Protein AF-A0A2T0HS89-F1 (afdb_monomer_lite)

Organism: Pseudomonas fluorescens (NCBI:txid294)

Secondary structure (DSSP, 8-state):
------PPPPBPPPB-TTPEEPPTT-TT--SEEEETHHHHS--EEEEE---TT--TT-EEEEEES-SSSEEEEEEPPTTTTT-SEEEEEPPGGG--SEEEEEEEEEEE-TTS-EEEBPPEEEEEE-S-TT------SSS-TT--EE--HHHHHH---HHHHHH----EEPP-TT--TTPPP---

pLDDT: mean 90.45, std 11.88, range [36.19, 98.5]

Structure (mmCIF, N/CA/C/O backbone):
data_AF-A0A2T0HS89-F1
#
_entry.id   AF-A0A2T0HS89-F1
#
loop_
_atom_site.group_PDB
_atom_site.id
_atom_site.type_symbol
_atom_site.label_atom_id
_atom_site.label_alt_id
_atom_site.label_comp_id
_atom_site.label_asym_id
_atom_site.label_entity_id
_atom_site.label_seq_id
_atom_site.pdbx_PDB_ins_code
_atom_site.Cartn_x
_atom_site.Cartn_y
_atom_site.Cartn_z
_atom_site.occupancy
_atom_site.B_iso_or_equiv
_atom_site.auth_seq_id
_atom_site.auth_comp_id
_atom_site.auth_asym_id
_atom_site.auth_atom_id
_atom_site.pdbx_PDB_model_num
ATOM 1 N N . MET A 1 1 ? 5.518 30.830 -31.952 1.00 37.59 1 MET A N 1
ATOM 2 C CA . MET A 1 1 ? 4.637 29.874 -31.250 1.00 37.59 1 MET A CA 1
ATOM 3 C C . MET A 1 1 ? 5.517 28.814 -30.610 1.00 37.59 1 MET A C 1
ATOM 5 O O . MET A 1 1 ? 6.223 28.143 -31.359 1.00 37.59 1 MET A O 1
ATOM 9 N N . PRO A 1 2 ? 5.580 28.696 -29.275 1.00 36.19 2 PRO A N 1
ATOM 10 C CA . PRO A 1 2 ? 6.260 27.564 -28.666 1.00 36.19 2 PRO A CA 1
ATOM 11 C C . PRO A 1 2 ? 5.437 26.312 -28.970 1.00 36.19 2 PRO A C 1
ATOM 13 O O . PRO A 1 2 ? 4.224 26.309 -28.775 1.00 36.19 2 PRO A O 1
ATOM 16 N N . LYS A 1 3 ? 6.096 25.287 -29.514 1.00 36.28 3 LYS A N 1
ATOM 17 C CA . LYS A 1 3 ? 5.507 23.963 -29.708 1.00 36.28 3 LYS A CA 1
ATOM 18 C C . LYS A 1 3 ? 5.063 23.451 -28.345 1.00 36.28 3 LYS A C 1
ATOM 20 O O . LYS A 1 3 ? 5.892 23.345 -27.442 1.00 36.28 3 LYS A O 1
ATOM 25 N N . ASP A 1 4 ? 3.775 23.165 -28.232 1.00 37.59 4 ASP A N 1
ATOM 26 C CA . ASP A 1 4 ? 3.218 22.402 -27.130 1.00 37.59 4 ASP A CA 1
ATOM 27 C C . ASP A 1 4 ? 4.018 21.096 -27.053 1.00 37.59 4 ASP A C 1
ATOM 29 O O . ASP A 1 4 ? 4.031 20.304 -28.002 1.00 37.59 4 ASP A O 1
ATOM 33 N N . LYS A 1 5 ? 4.824 20.940 -25.996 1.00 38.69 5 LYS A N 1
ATOM 34 C CA . LYS A 1 5 ? 5.500 19.676 -25.714 1.00 38.69 5 LYS A CA 1
ATOM 35 C C . LYS A 1 5 ? 4.371 18.729 -25.352 1.00 38.69 5 LYS A C 1
ATOM 37 O O . LYS A 1 5 ? 3.973 18.691 -24.194 1.00 38.69 5 LYS A O 1
ATOM 42 N N . THR A 1 6 ? 3.856 18.002 -26.339 1.00 38.12 6 THR A N 1
ATOM 43 C CA . THR A 1 6 ? 2.998 16.841 -26.124 1.00 38.12 6 THR A CA 1
ATOM 44 C C . THR A 1 6 ? 3.660 16.011 -25.035 1.00 38.12 6 THR A C 1
ATOM 46 O O . THR A 1 6 ? 4.730 15.440 -25.270 1.00 38.12 6 THR A O 1
ATOM 49 N N . LEU A 1 7 ? 3.100 16.046 -23.819 1.00 45.72 7 LEU A N 1
ATOM 50 C CA . LEU A 1 7 ? 3.537 15.180 -22.737 1.00 45.72 7 LEU A CA 1
ATOM 51 C C . LEU A 1 7 ? 3.519 13.767 -23.318 1.00 45.72 7 LEU A C 1
ATOM 53 O O . LEU A 1 7 ? 2.488 13.339 -23.841 1.00 45.72 7 LEU A O 1
ATOM 57 N N . ASN A 1 8 ? 4.658 13.070 -23.286 1.00 52.34 8 ASN A N 1
ATOM 58 C CA . ASN A 1 8 ? 4.664 11.637 -23.562 1.00 52.34 8 ASN A CA 1
ATOM 59 C C . ASN A 1 8 ? 3.540 11.017 -22.721 1.00 52.34 8 ASN A C 1
ATOM 61 O O . ASN A 1 8 ? 3.469 11.350 -21.531 1.00 52.34 8 ASN A O 1
ATOM 65 N N . PRO A 1 9 ? 2.662 10.180 -23.301 1.00 59.56 9 PRO A N 1
ATOM 66 C CA . PRO A 1 9 ? 1.599 9.564 -22.527 1.00 59.56 9 PRO A CA 1
ATOM 67 C C . PRO A 1 9 ? 2.238 8.850 -21.335 1.00 59.56 9 PRO A C 1
ATOM 69 O O . PRO A 1 9 ? 3.185 8.074 -21.500 1.00 59.56 9 PRO A O 1
ATOM 72 N N . LEU A 1 10 ? 1.782 9.210 -20.134 1.00 81.69 10 LEU A N 1
ATOM 73 C CA . LEU A 1 10 ? 2.238 8.600 -18.892 1.00 81.69 10 LEU A CA 1
ATOM 74 C C . LEU A 1 10 ? 1.991 7.093 -18.983 1.00 81.69 10 LEU A C 1
ATOM 76 O O . LEU A 1 10 ? 0.974 6.643 -19.515 1.00 81.69 10 LEU A O 1
ATOM 80 N N . LEU A 1 11 ? 2.946 6.311 -18.488 1.00 92.56 11 LEU A N 1
ATOM 81 C CA . LEU A 1 11 ? 2.727 4.885 -18.296 1.00 92.56 11 LEU A CA 1
ATOM 82 C C . LEU A 1 11 ? 1.622 4.701 -17.239 1.00 92.56 11 LEU A C 1
ATOM 84 O O . LEU A 1 11 ? 1.482 5.552 -16.351 1.00 92.56 11 LEU A O 1
ATOM 88 N N . PRO A 1 12 ? 0.862 3.594 -17.286 1.00 92.50 12 PRO A N 1
ATOM 89 C CA . PRO A 1 12 ? -0.091 3.274 -16.231 1.00 92.50 12 PRO A CA 1
ATOM 90 C C . PRO A 1 12 ? 0.570 3.299 -14.842 1.00 92.50 12 PRO A C 1
ATOM 92 O O . PRO A 1 12 ? 1.774 3.025 -14.745 1.00 92.50 12 PRO A O 1
ATOM 95 N N . PRO A 1 13 ? -0.185 3.592 -13.767 1.00 93.12 13 PRO A N 1
ATOM 96 C CA . PRO A 1 13 ? 0.315 3.491 -12.401 1.00 93.12 13 PRO A CA 1
ATOM 97 C C . PRO A 1 13 ? 0.998 2.148 -12.125 1.00 93.12 13 PRO A C 1
ATOM 99 O O . PRO A 1 13 ? 0.644 1.113 -12.699 1.00 93.12 13 PRO A O 1
ATOM 102 N N . ILE A 1 14 ? 1.963 2.156 -11.206 1.00 96.62 14 ILE A N 1
ATOM 103 C CA . ILE A 1 14 ? 2.561 0.909 -10.728 1.00 96.62 14 ILE A CA 1
ATOM 104 C C . ILE A 1 14 ? 1.503 0.022 -10.061 1.00 96.62 14 ILE A C 1
ATOM 106 O O . ILE A 1 14 ? 0.570 0.504 -9.418 1.00 96.62 14 ILE A O 1
ATOM 110 N N . VAL A 1 15 ? 1.691 -1.288 -10.160 1.00 97.56 15 VAL A N 1
ATOM 111 C CA . VAL A 1 15 ? 0.877 -2.269 -9.446 1.00 97.56 15 VAL A CA 1
ATOM 112 C C . VAL A 1 15 ? 1.536 -2.551 -8.103 1.00 97.56 15 VAL A C 1
ATOM 114 O O . VAL A 1 15 ? 2.669 -3.034 -8.042 1.00 97.56 15 VAL A O 1
ATOM 117 N N . VAL A 1 16 ? 0.811 -2.267 -7.024 1.00 97.31 16 VAL A N 1
ATOM 118 C CA . VAL A 1 16 ? 1.206 -2.596 -5.652 1.00 97.31 16 VAL A CA 1
ATOM 119 C C . VAL A 1 16 ? 0.384 -3.814 -5.212 1.00 97.31 16 VAL A C 1
ATOM 121 O O . VAL A 1 16 ? -0.831 -3.692 -5.041 1.00 97.31 16 VAL A O 1
ATOM 124 N N . PRO A 1 17 ? 0.991 -5.008 -5.080 1.00 95.94 17 PRO A N 1
ATOM 125 C CA . PRO A 1 17 ? 0.258 -6.208 -4.684 1.00 95.94 17 PRO A CA 1
ATOM 126 C C . PRO A 1 17 ? -0.367 -6.060 -3.301 1.00 95.94 17 PRO A C 1
ATOM 128 O O . PRO A 1 17 ? 0.287 -5.554 -2.395 1.00 95.94 17 PRO A O 1
ATOM 131 N N . LEU A 1 18 ? -1.598 -6.558 -3.143 1.00 94.38 18 LEU A N 1
ATOM 132 C CA . LEU A 1 18 ? -2.356 -6.529 -1.882 1.00 94.38 18 LEU A CA 1
ATOM 133 C C . LEU A 1 18 ? -2.548 -5.120 -1.291 1.00 94.38 18 LEU A C 1
ATOM 135 O O . LEU A 1 18 ? -2.804 -4.983 -0.096 1.00 94.38 18 LEU A O 1
ATOM 139 N N . MET A 1 19 ? -2.453 -4.086 -2.131 1.00 95.50 19 MET A N 1
ATOM 140 C CA . MET A 1 19 ? -2.805 -2.728 -1.746 1.00 95.50 19 MET A CA 1
ATOM 141 C C . MET A 1 19 ? -4.286 -2.668 -1.377 1.00 95.50 19 MET A C 1
ATOM 143 O O . MET A 1 19 ? -5.149 -3.055 -2.167 1.00 95.50 19 MET A O 1
ATOM 147 N N . GLU A 1 20 ? -4.566 -2.149 -0.188 1.00 94.31 20 GLU A N 1
ATOM 148 C CA . GLU A 1 20 ? -5.926 -1.843 0.234 1.00 94.31 20 GLU A CA 1
ATOM 149 C C . GLU A 1 20 ? -6.479 -0.704 -0.631 1.00 94.31 20 GLU A C 1
ATOM 151 O O . GLU A 1 20 ? -5.740 0.245 -0.933 1.00 94.31 20 GLU A O 1
ATOM 156 N N . PRO A 1 21 ? -7.755 -0.768 -1.044 1.00 94.00 21 PRO A N 1
ATOM 157 C CA . PRO A 1 21 ? -8.347 0.245 -1.904 1.00 94.00 21 PRO A CA 1
ATOM 158 C C . PRO A 1 21 ? -8.358 1.626 -1.237 1.00 94.00 21 PRO A C 1
ATOM 160 O O . PRO A 1 21 ? -8.269 1.765 -0.014 1.00 94.00 21 PRO A O 1
ATOM 163 N N . ALA A 1 22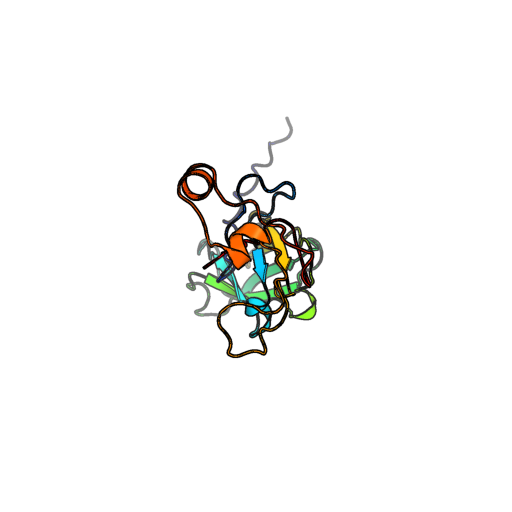 ? -8.476 2.665 -2.064 1.00 94.00 22 ALA A N 1
ATOM 164 C CA . ALA A 1 22 ? -8.718 4.015 -1.575 1.00 94.00 22 ALA A CA 1
ATOM 165 C C . ALA A 1 22 ? -10.005 4.062 -0.736 1.00 94.00 22 ALA A C 1
ATOM 167 O O . ALA A 1 22 ? -10.972 3.350 -1.007 1.00 94.00 22 ALA A O 1
ATOM 168 N N . ILE A 1 23 ? -10.004 4.921 0.279 1.00 91.75 23 ILE A N 1
ATOM 169 C CA . ILE A 1 23 ? -11.167 5.141 1.137 1.00 91.75 23 ILE A CA 1
ATOM 170 C C . ILE A 1 23 ? -12.013 6.249 0.508 1.00 91.75 23 ILE A C 1
ATOM 172 O O . ILE A 1 23 ? -11.496 7.320 0.179 1.00 91.75 23 ILE A O 1
ATOM 176 N N . ASP A 1 24 ? -13.313 6.009 0.350 1.00 90.25 24 ASP A N 1
ATOM 177 C CA . ASP A 1 24 ? -14.231 7.009 -0.193 1.00 90.25 24 ASP A CA 1
ATOM 178 C C . ASP A 1 24 ? -14.256 8.261 0.692 1.00 90.25 24 ASP A C 1
ATOM 180 O O . ASP A 1 24 ? -14.476 8.196 1.903 1.00 90.25 24 ASP A O 1
ATOM 184 N N . GLY A 1 25 ? -14.025 9.423 0.077 1.00 88.88 25 GLY A N 1
ATOM 185 C CA . GLY A 1 25 ? -13.960 10.699 0.792 1.00 88.88 25 GLY A CA 1
ATOM 186 C C . GLY A 1 25 ? -12.685 10.899 1.615 1.00 88.88 25 GLY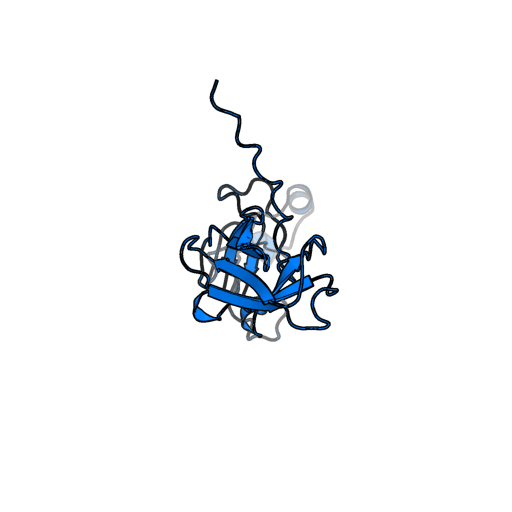 A C 1
ATOM 187 O O . GLY A 1 25 ? -12.675 11.757 2.498 1.00 88.88 25 GLY A O 1
ATOM 188 N N . ASP A 1 26 ? -11.617 10.140 1.344 1.00 89.75 26 ASP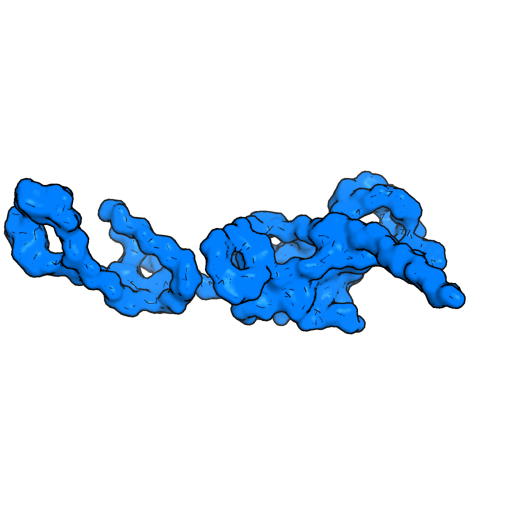 A N 1
ATOM 189 C CA . ASP A 1 26 ? -10.352 10.287 2.057 1.00 89.75 26 ASP A CA 1
ATOM 190 C C . ASP A 1 26 ? -9.780 11.708 1.951 1.00 89.75 26 ASP A C 1
ATOM 192 O O . ASP A 1 26 ? -9.322 12.141 0.891 1.00 89.75 26 ASP A O 1
ATOM 196 N N . ILE A 1 27 ? -9.736 12.411 3.085 1.00 88.94 27 ILE A N 1
ATOM 197 C CA . ILE A 1 27 ? -9.236 13.788 3.175 1.00 88.94 27 ILE A CA 1
ATOM 198 C C . ILE A 1 27 ? -7.764 13.919 2.768 1.00 88.94 27 ILE A C 1
ATOM 200 O O . ILE A 1 27 ? -7.336 14.984 2.327 1.00 88.94 27 ILE A O 1
ATOM 204 N N . GLU A 1 28 ? -6.977 12.851 2.913 1.00 89.81 28 GLU A N 1
ATOM 205 C CA . GLU A 1 28 ? -5.559 12.860 2.548 1.00 89.81 28 GLU A CA 1
ATOM 206 C C . GLU A 1 28 ? -5.348 12.514 1.064 1.00 89.81 28 GLU A C 1
ATOM 208 O O . GLU A 1 28 ? -4.240 12.682 0.538 1.00 89.81 28 GLU A O 1
ATOM 213 N N . GLY A 1 29 ? -6.401 12.062 0.369 1.00 93.06 29 GLY A N 1
ATOM 214 C CA . GLY A 1 29 ? -6.374 11.682 -1.042 1.00 93.06 29 GLY A CA 1
ATOM 215 C C . GLY A 1 29 ? -5.372 10.567 -1.334 1.00 93.06 29 GLY A C 1
ATOM 216 O O . GLY A 1 29 ? -4.600 10.671 -2.292 1.00 93.06 29 GLY A O 1
ATOM 217 N N . ALA A 1 30 ? -5.289 9.553 -0.465 1.00 95.56 30 ALA A N 1
ATOM 218 C CA . ALA A 1 30 ? -4.479 8.377 -0.745 1.00 95.56 30 ALA A CA 1
ATOM 219 C C . ALA A 1 30 ? -5.170 7.519 -1.816 1.00 95.56 30 ALA A C 1
ATOM 221 O O . ALA A 1 30 ? -6.380 7.314 -1.785 1.00 95.56 30 ALA A O 1
ATOM 222 N N . HIS A 1 31 ? -4.386 6.987 -2.750 1.00 96.31 31 HIS A N 1
ATOM 223 C CA . HIS A 1 31 ? -4.871 6.088 -3.803 1.00 96.31 31 HIS A CA 1
ATOM 224 C C . HIS A 1 31 ? -5.037 4.644 -3.298 1.00 96.31 31 HIS A C 1
ATOM 226 O O . HIS A 1 31 ? -5.551 3.789 -4.013 1.00 96.31 31 HIS A O 1
ATOM 232 N N . GLY A 1 32 ? -4.584 4.375 -2.073 1.00 95.44 32 GLY A N 1
ATOM 233 C CA . GLY A 1 32 ? -4.652 3.080 -1.421 1.00 95.44 32 GLY A CA 1
ATOM 234 C C . GLY A 1 32 ? -3.760 3.020 -0.186 1.00 95.44 32 GLY A C 1
ATOM 235 O O . GLY A 1 32 ? -3.068 3.988 0.164 1.00 95.44 32 GLY A O 1
ATOM 236 N N . GLY A 1 33 ? -3.791 1.872 0.481 1.00 94.94 33 GLY A N 1
ATOM 237 C CA . GLY A 1 33 ? -3.040 1.609 1.700 1.00 94.94 33 GLY A CA 1
ATOM 238 C C . GLY A 1 33 ? -2.133 0.391 1.586 1.00 94.94 33 GLY A C 1
ATOM 239 O O . GLY A 1 33 ? -2.498 -0.618 0.994 1.00 94.94 33 GLY A O 1
ATOM 240 N N . ILE A 1 34 ? -0.965 0.462 2.214 1.00 95.94 34 ILE A N 1
ATOM 241 C CA . ILE A 1 34 ? -0.168 -0.713 2.558 1.00 95.94 34 ILE A CA 1
ATOM 242 C C . ILE A 1 34 ? -0.059 -0.814 4.077 1.00 95.94 34 ILE A C 1
ATOM 244 O O . ILE A 1 34 ? -0.019 0.188 4.798 1.00 95.94 34 ILE A O 1
ATOM 248 N N . GLY A 1 35 ? -0.017 -2.044 4.570 1.00 93.88 35 GLY A N 1
ATOM 249 C CA . GLY A 1 35 ? 0.033 -2.324 6.001 1.00 93.88 35 GLY A CA 1
ATOM 250 C C . GLY A 1 35 ? 1.081 -3.352 6.390 1.00 93.88 35 GLY A C 1
ATOM 251 O O . GLY A 1 35 ? 1.862 -3.796 5.554 1.00 93.88 35 GLY A O 1
ATOM 252 N N . LEU A 1 36 ? 1.055 -3.774 7.654 1.00 92.12 36 LEU A N 1
ATOM 253 C CA . LEU A 1 36 ? 2.037 -4.683 8.261 1.00 92.12 36 LEU A CA 1
ATOM 254 C C . LEU A 1 36 ? 2.327 -5.961 7.442 1.00 92.12 36 LEU A C 1
ATOM 256 O O . LEU A 1 36 ? 3.470 -6.399 7.380 1.00 92.12 36 LEU A O 1
ATOM 260 N N . ARG A 1 37 ? 1.336 -6.521 6.733 1.00 90.50 37 ARG A N 1
ATOM 261 C CA . ARG A 1 37 ? 1.544 -7.681 5.837 1.00 90.50 37 ARG A CA 1
ATOM 262 C C . ARG A 1 37 ? 2.595 -7.434 4.747 1.00 90.50 37 ARG A C 1
ATOM 264 O O . ARG A 1 37 ? 3.292 -8.353 4.340 1.00 90.50 37 ARG A O 1
ATOM 271 N N . HIS A 1 38 ? 2.753 -6.187 4.309 1.00 95.00 38 HIS A N 1
ATOM 272 C CA . HIS A 1 38 ? 3.719 -5.794 3.280 1.00 95.00 38 HIS A CA 1
ATOM 273 C C . HIS A 1 38 ? 5.158 -5.725 3.813 1.00 95.00 38 HIS A C 1
ATOM 275 O O . HIS A 1 38 ? 6.081 -5.508 3.034 1.00 95.00 38 HIS A O 1
ATOM 281 N N . THR A 1 39 ? 5.359 -5.885 5.126 1.00 93.25 39 THR A N 1
ATOM 282 C CA . THR A 1 39 ? 6.689 -5.943 5.749 1.00 93.25 39 THR A CA 1
ATOM 283 C C . THR A 1 39 ? 7.090 -7.356 6.171 1.00 93.25 39 THR A C 1
ATOM 285 O O . THR A 1 39 ? 8.229 -7.562 6.572 1.00 93.25 39 THR A O 1
ATOM 288 N N . GLU A 1 40 ? 6.174 -8.329 6.101 1.00 91.62 40 GLU A N 1
ATOM 289 C CA . GLU A 1 40 ? 6.440 -9.733 6.461 1.00 91.62 40 GLU A CA 1
ATOM 290 C C . GLU A 1 40 ? 7.360 -10.424 5.439 1.00 91.62 40 GLU A C 1
ATOM 292 O O . GLU A 1 40 ? 8.128 -11.320 5.784 1.00 91.62 40 GLU A O 1
ATOM 297 N N . VAL A 1 41 ? 7.319 -9.967 4.186 1.00 93.06 41 VAL A N 1
ATOM 298 C CA . VAL A 1 41 ? 8.204 -10.371 3.086 1.00 93.06 41 VAL A CA 1
ATOM 299 C C . VAL A 1 41 ? 8.656 -9.130 2.311 1.00 93.06 41 VAL A C 1
ATOM 301 O O . VAL A 1 41 ? 8.012 -8.085 2.424 1.00 93.06 41 VAL A O 1
ATOM 304 N N . PRO A 1 42 ? 9.740 -9.199 1.512 1.00 94.62 42 PRO A N 1
ATOM 305 C CA . PRO A 1 42 ? 10.129 -8.085 0.655 1.00 94.62 42 PRO A CA 1
ATOM 306 C C . PRO A 1 42 ? 8.974 -7.643 -0.251 1.00 94.62 42 PRO A C 1
ATOM 308 O O . PRO A 1 42 ? 8.482 -8.423 -1.068 1.00 94.62 42 PRO A O 1
ATOM 311 N N . LEU A 1 43 ? 8.553 -6.383 -0.120 1.00 97.12 43 LEU A N 1
ATOM 312 C CA . LEU A 1 43 ? 7.523 -5.804 -0.973 1.00 97.12 43 LEU A CA 1
ATOM 313 C C . LEU A 1 43 ? 8.070 -5.634 -2.393 1.00 97.12 43 LEU A C 1
ATOM 315 O O . LEU A 1 43 ? 8.969 -4.828 -2.627 1.00 97.12 43 LEU A O 1
ATOM 319 N N . VAL A 1 44 ? 7.506 -6.370 -3.346 1.00 97.69 44 VAL A N 1
ATOM 320 C CA . VAL A 1 44 ? 7.786 -6.209 -4.776 1.00 97.69 44 VAL A CA 1
ATOM 321 C C . VAL A 1 44 ? 6.602 -5.501 -5.414 1.00 97.69 44 VAL A C 1
ATOM 323 O O . VAL A 1 44 ? 5.492 -6.026 -5.410 1.00 97.69 44 VAL A O 1
ATOM 326 N N . VAL A 1 45 ? 6.839 -4.311 -5.960 1.00 97.81 45 VAL A N 1
ATOM 327 C CA . VAL A 1 45 ? 5.870 -3.610 -6.810 1.00 97.81 45 VAL A CA 1
ATOM 328 C C . VAL A 1 45 ? 6.212 -3.853 -8.271 1.00 97.81 45 VAL A C 1
ATOM 330 O O . VAL A 1 45 ? 7.337 -4.238 -8.599 1.00 97.81 45 VAL A O 1
ATOM 333 N N . TYR A 1 46 ? 5.253 -3.630 -9.161 1.00 98.25 46 TYR A N 1
ATOM 334 C CA . TYR A 1 46 ? 5.431 -3.929 -10.573 1.00 98.25 46 TYR A CA 1
ATOM 335 C C . TYR A 1 46 ? 5.166 -2.715 -11.446 1.00 98.25 46 TYR A C 1
ATOM 337 O O . TYR A 1 46 ? 4.135 -2.054 -11.337 1.00 98.25 46 TYR A O 1
ATOM 345 N N . LEU A 1 47 ? 6.089 -2.462 -12.365 1.00 97.75 47 LEU A N 1
ATOM 346 C CA . LEU A 1 47 ? 5.820 -1.623 -13.521 1.00 97.75 47 LEU A CA 1
ATOM 347 C C . LEU A 1 47 ? 5.131 -2.483 -14.589 1.00 97.75 47 LEU A C 1
ATOM 349 O O . LEU A 1 47 ? 5.663 -3.529 -14.966 1.00 97.75 47 LEU A O 1
ATOM 353 N N . ILE A 1 48 ? 3.984 -2.030 -15.102 1.00 97.31 48 ILE A N 1
ATOM 354 C CA . ILE A 1 48 ? 3.353 -2.645 -16.277 1.00 97.31 48 ILE A CA 1
ATOM 355 C C . ILE A 1 48 ? 4.269 -2.406 -17.474 1.00 97.31 48 ILE A C 1
ATOM 357 O O . ILE A 1 48 ? 4.548 -1.260 -17.832 1.00 97.31 48 ILE A O 1
ATOM 361 N N . ASN A 1 49 ? 4.772 -3.485 -18.069 1.00 95.88 49 ASN A N 1
ATOM 362 C CA . ASN A 1 49 ? 5.695 -3.389 -19.186 1.00 95.88 49 ASN A CA 1
ATOM 363 C C . ASN A 1 49 ? 4.925 -2.958 -20.446 1.00 95.88 49 ASN A C 1
ATOM 365 O O . ASN A 1 49 ? 4.099 -3.734 -20.932 1.00 95.88 49 ASN A O 1
ATOM 369 N N . PRO A 1 50 ? 5.204 -1.772 -21.026 1.00 94.38 50 PRO A N 1
ATOM 370 C CA . PRO A 1 50 ? 4.529 -1.342 -22.246 1.00 94.38 50 PRO A CA 1
ATOM 371 C C . PRO A 1 50 ? 4.916 -2.185 -23.469 1.00 94.38 50 PRO A C 1
ATOM 373 O O . PRO A 1 50 ? 4.266 -2.053 -24.502 1.00 94.38 50 PRO A O 1
ATOM 376 N N . LYS A 1 51 ? 5.969 -3.018 -23.373 1.00 92.12 51 LYS A N 1
ATOM 377 C CA . LYS A 1 51 ? 6.638 -3.787 -24.443 1.00 92.12 51 LYS A CA 1
ATOM 378 C C . LYS A 1 51 ? 7.278 -2.917 -25.523 1.00 92.12 51 LYS A C 1
ATOM 380 O O . LYS A 1 51 ? 8.377 -3.202 -25.985 1.00 92.12 51 LYS A O 1
ATOM 385 N N . ASP A 1 52 ? 6.622 -1.825 -25.889 1.00 90.81 52 ASP A N 1
ATOM 386 C CA . ASP A 1 52 ? 7.062 -0.890 -26.906 1.00 90.81 52 ASP A CA 1
ATOM 387 C C . ASP A 1 52 ? 8.398 -0.218 -26.550 1.00 90.81 52 ASP A C 1
ATOM 389 O O . ASP A 1 52 ? 8.541 0.532 -25.570 1.00 90.81 52 ASP A O 1
ATOM 393 N N . GLY A 1 53 ? 9.402 -0.508 -27.376 1.00 89.12 53 GLY A N 1
ATOM 394 C CA . GLY A 1 53 ? 10.767 -0.020 -27.209 1.00 89.12 53 GLY A CA 1
ATOM 395 C C . GLY A 1 53 ? 11.471 -0.535 -25.950 1.00 89.12 53 GLY A C 1
ATOM 396 O O . GLY A 1 53 ? 12.497 0.035 -25.569 1.00 89.12 53 GLY A O 1
ATOM 397 N N . VAL A 1 54 ? 10.941 -1.575 -25.296 1.00 94.94 54 VAL A N 1
ATOM 398 C CA . VAL A 1 54 ? 11.597 -2.244 -24.169 1.00 94.94 54 VAL A CA 1
ATOM 399 C C . VAL A 1 54 ? 12.502 -3.332 -24.721 1.00 94.94 54 VAL A C 1
ATOM 401 O O . VAL A 1 54 ? 12.059 -4.277 -25.360 1.00 94.94 54 VAL A O 1
ATOM 404 N N . THR A 1 55 ? 13.799 -3.172 -24.497 1.00 95.94 55 THR A N 1
ATOM 405 C CA . THR A 1 55 ? 14.836 -4.096 -24.978 1.00 95.94 55 THR A CA 1
ATOM 406 C C . THR A 1 55 ? 15.839 -4.389 -23.869 1.00 95.94 55 THR A C 1
ATOM 408 O O . THR A 1 55 ? 15.958 -3.565 -22.948 1.00 95.94 55 THR A O 1
ATOM 411 N N . PRO A 1 56 ? 16.655 -5.451 -23.988 1.00 96.75 56 PRO A N 1
ATOM 412 C CA . PRO A 1 56 ? 17.790 -5.656 -23.096 1.00 96.75 56 PRO A CA 1
ATOM 413 C C . PRO A 1 56 ? 18.663 -4.395 -22.986 1.00 96.75 56 PRO A C 1
ATOM 415 O O . PRO A 1 56 ? 18.972 -3.738 -23.989 1.00 96.75 56 PRO A O 1
ATOM 418 N N . GLY A 1 57 ? 19.005 -4.017 -21.754 1.00 95.00 57 GLY A N 1
ATOM 419 C CA . GLY A 1 57 ? 19.691 -2.764 -21.416 1.00 95.00 57 GLY A CA 1
ATOM 420 C C . GLY A 1 57 ? 18.774 -1.571 -21.118 1.00 95.00 57 GLY A C 1
ATOM 421 O O . GLY A 1 57 ? 19.272 -0.515 -20.724 1.00 95.00 57 GLY A O 1
ATOM 422 N N . SER A 1 58 ? 17.453 -1.715 -21.265 1.00 97.50 58 SER A N 1
ATOM 423 C CA . SER A 1 58 ? 16.498 -0.772 -20.660 1.00 97.50 58 SER A CA 1
ATOM 424 C C . SER A 1 58 ? 16.543 -0.899 -19.136 1.00 97.50 58 SER A C 1
ATOM 426 O O . SER A 1 58 ? 16.931 -1.939 -18.608 1.00 97.50 58 SER A O 1
ATOM 428 N N . VAL A 1 59 ? 16.156 0.148 -18.412 1.00 98.12 59 VAL A N 1
ATOM 429 C CA . VAL A 1 59 ? 16.183 0.159 -16.945 1.00 98.12 59 VAL A CA 1
ATOM 430 C C . VAL A 1 59 ? 14.860 0.682 -16.411 1.00 98.12 59 VAL A C 1
ATOM 432 O O . VAL A 1 59 ? 14.447 1.786 -16.762 1.00 98.12 59 VAL A O 1
ATOM 435 N N . ALA A 1 60 ? 14.213 -0.103 -15.554 1.00 98.00 60 ALA A N 1
ATOM 436 C CA . ALA A 1 60 ? 13.092 0.354 -14.747 1.00 98.00 60 ALA A CA 1
ATOM 437 C C . ALA A 1 60 ? 13.610 0.839 -13.389 1.00 98.00 60 ALA A C 1
ATOM 439 O O . ALA A 1 60 ? 14.414 0.156 -12.759 1.00 98.00 60 ALA A O 1
ATOM 440 N N . SER A 1 61 ? 13.148 1.993 -12.924 1.00 98.38 61 SER A N 1
ATOM 441 C CA . SER A 1 61 ? 13.525 2.584 -11.638 1.00 98.38 61 SER A CA 1
ATOM 442 C C . SER A 1 61 ? 12.280 2.922 -10.831 1.00 98.38 61 SER A C 1
ATOM 444 O O . SER A 1 61 ? 11.301 3.407 -11.390 1.00 98.38 61 SER A O 1
ATOM 446 N N . LEU A 1 62 ? 12.321 2.681 -9.523 1.00 98.50 62 LEU A N 1
ATOM 447 C CA . LEU A 1 62 ? 11.241 2.995 -8.591 1.00 98.50 62 LEU A CA 1
ATOM 448 C C . LEU A 1 62 ? 11.597 4.225 -7.763 1.00 98.50 62 LEU A C 1
ATOM 450 O O . LEU A 1 62 ? 12.677 4.273 -7.180 1.00 98.50 62 LEU A O 1
ATOM 454 N N . PHE A 1 63 ? 10.660 5.156 -7.634 1.00 98.12 63 PHE A N 1
ATOM 455 C CA . PHE A 1 63 ? 10.733 6.310 -6.745 1.00 98.12 63 PHE A CA 1
ATOM 456 C C . PHE A 1 63 ? 9.693 6.164 -5.640 1.00 98.12 63 PHE A C 1
ATOM 458 O O . PHE A 1 63 ? 8.549 5.789 -5.899 1.00 98.12 63 PHE A O 1
ATOM 465 N N . TRP A 1 64 ? 10.102 6.450 -4.406 1.00 97.19 64 TRP A N 1
ATOM 466 C CA . TRP A 1 64 ? 9.287 6.223 -3.217 1.00 97.19 64 TRP A CA 1
ATOM 467 C C . TRP A 1 64 ? 9.508 7.353 -2.212 1.00 97.19 64 TRP A C 1
ATOM 469 O O . TRP A 1 64 ? 10.527 7.400 -1.527 1.00 97.19 64 TRP A O 1
ATOM 479 N N . GLY A 1 65 ? 8.590 8.319 -2.180 1.00 95.62 65 GLY A N 1
ATOM 480 C CA . GLY A 1 65 ? 8.665 9.504 -1.315 1.00 95.62 65 GLY A CA 1
ATOM 481 C C . GLY A 1 65 ? 9.645 10.585 -1.789 1.00 95.62 65 GLY A C 1
ATOM 482 O O . GLY A 1 65 ? 9.618 11.704 -1.288 1.00 95.62 65 GLY A O 1
ATOM 483 N N . ASN A 1 66 ? 10.496 10.285 -2.771 1.00 93.88 66 ASN A N 1
ATOM 484 C CA . ASN A 1 66 ? 11.423 11.234 -3.376 1.00 93.88 66 ASN A CA 1
ATOM 485 C C . ASN A 1 66 ? 11.567 10.943 -4.875 1.00 93.88 66 ASN A C 1
ATOM 487 O O . ASN A 1 66 ? 12.044 9.879 -5.258 1.00 93.88 66 ASN A O 1
ATOM 491 N N . ARG A 1 67 ? 11.189 11.906 -5.724 1.00 91.69 67 ARG A N 1
ATOM 492 C CA . ARG A 1 67 ? 11.251 11.774 -7.191 1.00 91.69 67 ARG A CA 1
ATOM 493 C C . ARG A 1 67 ? 12.666 11.888 -7.769 1.00 91.69 67 ARG A C 1
ATOM 495 O O . ARG A 1 67 ? 12.887 11.533 -8.918 1.00 91.69 67 ARG A O 1
ATOM 502 N N . ASN A 1 68 ? 13.630 12.383 -7.001 1.00 92.25 68 ASN A N 1
ATOM 503 C CA . ASN A 1 68 ? 14.983 12.630 -7.503 1.00 92.25 68 ASN A CA 1
ATOM 504 C C . ASN A 1 68 ? 15.922 11.440 -7.288 1.00 92.25 68 ASN A C 1
ATOM 506 O O . ASN A 1 68 ? 16.957 11.354 -7.942 1.00 92.25 68 ASN A O 1
ATOM 510 N N . ILE A 1 69 ? 15.588 10.545 -6.355 1.00 95.31 69 ILE A N 1
ATOM 511 C CA . ILE A 1 69 ? 16.458 9.444 -5.943 1.00 95.31 69 ILE A CA 1
ATOM 512 C C . ILE A 1 69 ? 15.661 8.143 -6.046 1.00 95.31 69 ILE A C 1
ATOM 514 O O . ILE A 1 69 ? 14.740 7.940 -5.252 1.00 95.31 69 ILE A O 1
ATOM 518 N N . PRO A 1 70 ? 15.982 7.262 -7.009 1.00 97.50 70 PRO A N 1
ATOM 519 C CA . PRO A 1 70 ? 15.313 5.980 -7.099 1.00 97.50 70 PRO A CA 1
ATOM 520 C C . PRO A 1 70 ? 15.737 5.086 -5.932 1.00 97.50 70 PRO A C 1
ATOM 522 O O . PRO A 1 70 ? 16.913 5.008 -5.579 1.00 97.50 70 PRO A O 1
ATOM 525 N N . VAL A 1 71 ? 14.772 4.378 -5.355 1.00 97.75 71 VAL A N 1
ATOM 526 C CA . VAL A 1 71 ? 14.981 3.452 -4.231 1.00 97.75 71 VAL A CA 1
ATOM 527 C C . VAL A 1 71 ? 15.258 2.028 -4.706 1.00 97.75 71 VAL A C 1
ATOM 529 O O . VAL A 1 71 ? 15.802 1.218 -3.962 1.00 97.75 71 VAL A O 1
ATOM 532 N N . ALA A 1 72 ? 14.905 1.725 -5.956 1.00 97.56 72 ALA A N 1
ATOM 533 C CA . ALA A 1 72 ? 15.208 0.466 -6.620 1.00 97.56 72 ALA A CA 1
ATOM 534 C C . ALA A 1 72 ? 15.426 0.694 -8.116 1.00 97.56 72 ALA A C 1
ATOM 536 O O . ALA A 1 72 ? 14.907 1.649 -8.699 1.00 97.56 72 ALA A O 1
ATOM 537 N N . SER A 1 73 ? 16.200 -0.179 -8.754 1.00 97.50 73 SER A N 1
ATOM 538 C CA . SER A 1 73 ? 16.353 -0.193 -10.208 1.00 97.50 73 SER A CA 1
ATOM 539 C C . SER A 1 73 ? 16.604 -1.608 -10.710 1.00 97.50 73 SER A C 1
ATOM 541 O O . SER A 1 73 ? 17.464 -2.312 -10.183 1.00 97.50 73 SER A O 1
ATOM 543 N N . THR A 1 74 ? 15.875 -1.994 -11.751 1.00 97.00 74 THR A N 1
ATOM 544 C CA . THR A 1 74 ? 15.934 -3.310 -12.383 1.00 97.00 74 THR A CA 1
ATOM 545 C C . THR A 1 74 ? 16.348 -3.125 -13.846 1.00 97.00 74 THR A C 1
ATOM 547 O O . THR A 1 74 ? 15.569 -2.580 -14.636 1.00 97.00 74 THR A O 1
ATOM 550 N N . PRO A 1 75 ? 17.574 -3.520 -14.236 1.00 96.88 75 PRO A N 1
ATOM 551 C CA . PRO A 1 75 ? 17.956 -3.574 -15.641 1.00 96.88 75 PRO A CA 1
ATOM 552 C C . PRO A 1 75 ? 17.252 -4.753 -16.319 1.00 96.88 75 PRO A C 1
ATOM 554 O O . PRO A 1 75 ? 17.296 -5.866 -15.804 1.00 96.88 75 PRO A O 1
ATOM 557 N N . ILE A 1 76 ? 16.644 -4.504 -17.477 1.00 97.12 76 ILE A N 1
ATOM 558 C CA . ILE A 1 76 ? 16.006 -5.528 -18.307 1.00 97.12 76 ILE A CA 1
ATOM 559 C C . ILE A 1 76 ? 17.094 -6.330 -19.022 1.00 97.12 76 ILE A C 1
ATOM 561 O O . ILE A 1 76 ? 17.921 -5.756 -19.743 1.00 97.12 76 ILE A O 1
ATOM 565 N N . ARG A 1 77 ? 17.105 -7.645 -18.815 1.00 95.75 77 ARG A N 1
ATOM 566 C CA . ARG A 1 77 ? 18.019 -8.604 -19.452 1.00 95.75 77 ARG A CA 1
ATOM 567 C C . ARG A 1 77 ? 17.386 -9.260 -20.674 1.00 95.75 77 ARG A C 1
ATOM 569 O O . ARG A 1 77 ? 16.210 -9.076 -20.958 1.00 95.75 77 ARG A O 1
ATOM 576 N N . GLU A 1 78 ? 18.197 -10.022 -21.397 1.00 94.94 78 GLU A N 1
ATOM 577 C CA . GLU A 1 78 ? 17.731 -10.870 -22.494 1.00 94.94 78 GLU A CA 1
ATOM 578 C C . GLU A 1 78 ? 16.716 -11.905 -21.990 1.00 94.94 78 GLU A C 1
ATOM 580 O O . GLU A 1 78 ? 16.952 -12.582 -20.989 1.00 94.94 78 GLU A O 1
ATOM 585 N N . GLY A 1 79 ? 15.567 -11.979 -22.661 1.00 91.62 79 GLY A N 1
ATOM 586 C CA . GLY A 1 79 ? 14.417 -12.789 -22.268 1.00 91.62 79 GLY A CA 1
ATOM 587 C C . GLY A 1 79 ? 13.455 -12.089 -21.301 1.00 91.62 79 GLY A C 1
ATOM 588 O O . GLY A 1 79 ? 12.307 -12.516 -21.182 1.00 91.62 79 GLY A O 1
ATOM 589 N N . GLU A 1 80 ? 13.866 -10.998 -20.642 1.00 93.25 80 GLU A N 1
ATOM 590 C CA . GLU A 1 80 ? 13.014 -10.235 -19.717 1.00 93.25 80 GLU A CA 1
ATOM 591 C C . GLU A 1 80 ? 12.200 -9.140 -20.433 1.00 93.25 80 GLU A C 1
ATOM 593 O O . GLU A 1 80 ? 11.223 -8.633 -19.879 1.00 93.25 80 GLU A O 1
ATOM 598 N N . GLU A 1 81 ? 12.545 -8.782 -21.676 1.00 92.88 81 GLU A N 1
ATOM 599 C CA . GLU A 1 81 ? 11.853 -7.736 -22.444 1.00 92.88 81 GLU A CA 1
ATOM 600 C C . GLU A 1 81 ? 10.365 -8.036 -22.676 1.00 92.88 81 GLU A C 1
ATOM 602 O O . GLU A 1 81 ? 9.548 -7.121 -22.801 1.00 92.88 81 GLU A O 1
ATOM 607 N N . ASN A 1 82 ? 10.009 -9.322 -22.648 1.00 92.81 82 ASN A N 1
ATOM 608 C CA . ASN A 1 82 ? 8.657 -9.820 -22.858 1.00 92.81 82 ASN A CA 1
ATOM 609 C C . ASN A 1 82 ? 7.893 -10.091 -21.554 1.00 92.81 82 ASN A C 1
ATOM 611 O O . ASN A 1 82 ? 6.768 -10.578 -21.629 1.00 92.81 82 ASN A O 1
ATOM 615 N N . LEU A 1 83 ? 8.425 -9.753 -20.372 1.00 95.25 83 LEU A N 1
ATOM 616 C CA . LEU A 1 83 ? 7.683 -9.854 -19.103 1.00 95.25 83 LEU A CA 1
ATOM 617 C C . LEU A 1 83 ? 6.503 -8.888 -19.085 1.00 95.25 83 LEU A C 1
ATOM 619 O O . LEU A 1 83 ? 6.665 -7.746 -19.497 1.00 95.25 83 LEU A O 1
ATOM 623 N N . ASP A 1 84 ? 5.311 -9.296 -18.652 1.00 96.94 84 ASP A N 1
ATOM 624 C CA . ASP A 1 84 ? 4.157 -8.375 -18.544 1.00 96.94 84 ASP A CA 1
ATOM 625 C C . ASP A 1 84 ? 4.330 -7.361 -17.414 1.00 96.94 84 ASP A C 1
ATOM 627 O O . ASP A 1 84 ? 3.891 -6.215 -17.509 1.00 96.94 84 ASP A O 1
ATOM 631 N N . LEU A 1 85 ? 5.037 -7.779 -16.369 1.00 97.62 85 LEU A N 1
ATOM 632 C CA . LEU A 1 85 ? 5.288 -7.010 -15.167 1.00 97.62 85 LEU A CA 1
ATOM 633 C C . LEU A 1 85 ? 6.786 -7.017 -14.872 1.00 97.62 85 LEU A C 1
ATOM 635 O O . LEU A 1 85 ? 7.400 -8.077 -14.763 1.00 97.62 85 LEU A O 1
ATOM 639 N N . ILE A 1 86 ? 7.370 -5.832 -14.724 1.00 97.69 86 ILE A N 1
ATOM 640 C CA . ILE A 1 86 ? 8.775 -5.670 -14.348 1.00 97.69 86 ILE A CA 1
ATOM 641 C C . ILE A 1 86 ? 8.840 -5.493 -12.824 1.00 97.69 86 ILE A C 1
ATOM 643 O O . ILE A 1 86 ? 8.298 -4.503 -12.320 1.00 97.69 86 ILE A O 1
ATOM 647 N N . PRO A 1 87 ? 9.477 -6.417 -12.080 1.00 97.75 87 PRO A N 1
ATOM 648 C CA . PRO A 1 87 ? 9.538 -6.354 -10.624 1.00 97.75 87 PRO A CA 1
ATOM 649 C C . PRO A 1 87 ? 10.517 -5.280 -10.135 1.00 97.75 87 PRO A C 1
ATOM 651 O O . PRO A 1 87 ? 11.647 -5.161 -10.620 1.00 97.75 87 PRO A O 1
ATOM 654 N N . LEU A 1 88 ? 10.092 -4.528 -9.123 1.00 98.06 88 LEU A N 1
ATOM 655 C CA . LEU A 1 88 ? 10.866 -3.507 -8.421 1.00 98.06 88 LEU A CA 1
ATOM 656 C C . LEU A 1 88 ? 10.697 -3.727 -6.911 1.00 98.06 88 LEU A C 1
ATOM 658 O O . LEU A 1 88 ? 9.621 -3.511 -6.355 1.00 98.06 88 LEU A O 1
ATOM 662 N N . THR A 1 89 ? 11.753 -4.178 -6.237 1.00 97.75 89 THR A N 1
ATOM 663 C CA . THR A 1 89 ? 11.707 -4.458 -4.793 1.00 97.75 89 THR A CA 1
ATOM 664 C C . THR A 1 89 ? 11.872 -3.178 -3.984 1.00 97.75 89 THR A C 1
ATOM 666 O O . THR A 1 89 ? 12.890 -2.501 -4.098 1.00 97.75 89 THR A O 1
ATOM 669 N N . VAL A 1 90 ? 10.902 -2.865 -3.129 1.00 97.50 90 VAL A N 1
ATOM 670 C CA . VAL A 1 90 ? 10.956 -1.727 -2.206 1.00 97.50 90 VAL A CA 1
ATOM 671 C C . VAL A 1 90 ? 11.888 -2.074 -1.039 1.00 97.50 90 VAL A C 1
ATOM 673 O O . VAL A 1 90 ? 11.638 -3.058 -0.336 1.00 97.50 90 VAL A O 1
ATOM 676 N N . PRO A 1 91 ? 12.956 -1.299 -0.777 1.00 95.44 91 PRO A N 1
ATOM 677 C CA . PRO A 1 91 ? 13.790 -1.532 0.395 1.00 95.44 91 PRO A CA 1
ATOM 678 C C . PRO A 1 91 ? 12.983 -1.352 1.686 1.00 95.44 91 PRO A C 1
ATOM 680 O O . PRO A 1 91 ? 12.309 -0.339 1.856 1.00 95.44 91 PRO A O 1
ATOM 683 N N . ALA A 1 92 ? 13.092 -2.291 2.631 1.00 93.56 92 ALA A N 1
ATOM 684 C CA . ALA A 1 92 ? 12.251 -2.306 3.836 1.00 93.56 92 ALA A CA 1
ATOM 685 C C . ALA A 1 92 ? 12.314 -1.002 4.656 1.00 93.56 92 ALA A C 1
ATOM 687 O O . ALA A 1 92 ? 11.303 -0.549 5.179 1.00 93.56 92 ALA A O 1
ATOM 688 N N . HIS A 1 93 ? 13.476 -0.344 4.709 1.00 93.62 93 HIS A N 1
ATOM 689 C CA . HIS A 1 93 ? 13.656 0.925 5.425 1.00 93.62 93 HIS A CA 1
ATOM 690 C C . HIS A 1 93 ? 12.957 2.131 4.765 1.00 93.62 93 HIS A C 1
ATOM 692 O O . HIS A 1 93 ? 12.896 3.192 5.376 1.00 93.62 93 HIS A O 1
ATOM 698 N N . HIS A 1 94 ? 12.433 1.989 3.542 1.00 94.69 94 HIS A N 1
ATOM 699 C CA . HIS A 1 94 ? 11.575 2.989 2.894 1.00 94.69 94 HIS A CA 1
ATOM 700 C C . HIS A 1 94 ? 10.082 2.774 3.198 1.00 94.69 94 HIS A C 1
ATOM 702 O O . HIS A 1 94 ? 9.266 3.662 2.942 1.00 94.69 94 HIS A O 1
ATOM 708 N N . ILE A 1 95 ? 9.706 1.621 3.761 1.00 95.19 95 ILE A N 1
ATOM 709 C CA . ILE A 1 95 ? 8.337 1.337 4.200 1.00 95.19 95 ILE A CA 1
ATOM 710 C C . ILE A 1 95 ? 8.184 1.896 5.616 1.00 95.19 95 ILE A C 1
ATOM 712 O O . ILE A 1 95 ? 8.368 1.197 6.609 1.00 95.19 95 ILE A O 1
ATOM 716 N N . VAL A 1 96 ? 7.897 3.192 5.702 1.00 94.12 96 VAL A N 1
ATOM 717 C CA . VAL A 1 96 ? 7.737 3.925 6.966 1.00 94.12 96 VAL A CA 1
ATOM 718 C C . VAL A 1 96 ? 6.292 4.402 7.131 1.00 94.12 96 VAL A C 1
ATOM 720 O O . VAL A 1 96 ? 5.653 4.685 6.119 1.00 94.12 96 VAL A O 1
ATOM 723 N N . PRO A 1 97 ? 5.753 4.492 8.367 1.00 93.06 97 PRO A N 1
ATOM 724 C CA . PRO A 1 97 ? 4.375 4.933 8.598 1.00 93.06 97 PRO A CA 1
ATOM 725 C C . PRO A 1 97 ? 4.062 6.326 8.023 1.00 93.06 97 PRO A C 1
ATOM 727 O O . PRO A 1 97 ? 4.980 7.100 7.764 1.00 93.06 97 PRO A O 1
ATOM 730 N N . PHE A 1 98 ? 2.765 6.659 7.950 1.00 90.38 98 PHE A N 1
ATOM 731 C CA . PHE A 1 98 ? 2.162 7.906 7.432 1.00 90.38 98 PHE A CA 1
ATOM 732 C C . PHE A 1 98 ? 1.823 7.859 5.936 1.00 90.38 98 PHE A C 1
ATOM 734 O O . PHE A 1 98 ? 1.269 6.871 5.468 1.00 90.38 98 PHE A O 1
ATOM 741 N N . LEU A 1 99 ? 2.044 8.946 5.201 1.00 94.81 99 LEU A N 1
ATOM 742 C CA . LEU A 1 99 ? 1.768 9.050 3.774 1.00 94.81 99 LEU A CA 1
ATOM 743 C C . LEU A 1 99 ? 3.090 9.078 3.024 1.00 94.81 99 LEU A C 1
ATOM 745 O O . LEU A 1 99 ? 3.968 9.878 3.346 1.00 94.81 99 LEU A O 1
ATOM 749 N N . VAL A 1 100 ? 3.201 8.257 1.988 1.00 96.44 100 VAL A N 1
ATOM 750 C CA . VAL A 1 100 ? 4.302 8.328 1.034 1.00 96.44 100 VAL A CA 1
ATOM 751 C C . VAL A 1 100 ? 3.805 8.909 -0.284 1.00 96.44 100 VAL A C 1
ATOM 753 O O . VAL A 1 100 ? 2.828 8.441 -0.873 1.00 96.44 100 VAL A O 1
ATOM 756 N N . TYR A 1 101 ? 4.490 9.952 -0.746 1.00 96.56 101 TYR A N 1
ATOM 757 C CA . TYR A 1 101 ? 4.266 10.577 -2.043 1.00 96.56 101 TYR A CA 1
ATOM 758 C C . TYR A 1 101 ? 5.528 11.334 -2.494 1.00 96.56 101 TYR A C 1
ATOM 760 O O . TYR A 1 101 ? 6.148 11.995 -1.660 1.00 96.56 101 TYR A O 1
ATOM 768 N N . PRO A 1 102 ? 5.906 11.276 -3.784 1.00 96.00 102 PRO A N 1
ATOM 769 C CA . PRO A 1 102 ? 5.298 10.461 -4.834 1.00 96.00 102 PRO A CA 1
ATOM 770 C C . PRO A 1 102 ? 5.792 9.014 -4.797 1.00 96.00 102 PRO A C 1
ATOM 772 O O . PRO A 1 102 ? 6.948 8.743 -4.468 1.00 96.00 102 PRO A O 1
ATOM 775 N N . VAL A 1 103 ? 4.917 8.087 -5.176 1.00 97.75 103 VAL A N 1
ATOM 776 C CA . VAL A 1 103 ? 5.298 6.727 -5.550 1.00 97.75 103 VAL A CA 1
ATOM 777 C C . VAL A 1 103 ? 5.067 6.581 -7.049 1.00 97.75 103 VAL A C 1
ATOM 779 O O . VAL A 1 103 ? 3.947 6.746 -7.525 1.00 97.75 103 VAL A O 1
ATOM 782 N N . CYS A 1 104 ? 6.127 6.330 -7.810 1.00 97.44 104 CYS A N 1
ATOM 783 C CA . CYS A 1 104 ? 6.049 6.159 -9.262 1.00 97.44 104 CYS A CA 1
ATOM 784 C C . CYS A 1 104 ? 7.234 5.345 -9.779 1.00 97.44 104 CYS A C 1
ATOM 786 O O . CYS A 1 104 ? 8.256 5.220 -9.102 1.00 97.44 104 CYS A O 1
ATOM 788 N N . ALA A 1 105 ? 7.117 4.814 -10.992 1.00 97.56 105 ALA A N 1
ATOM 789 C CA . ALA A 1 105 ? 8.231 4.201 -11.699 1.00 97.56 105 ALA A CA 1
ATOM 790 C C . ALA A 1 105 ? 8.626 5.016 -12.935 1.00 97.56 105 ALA A C 1
ATOM 792 O O . ALA A 1 105 ? 7.830 5.755 -13.512 1.00 97.56 105 ALA A O 1
ATOM 793 N N . MET A 1 106 ? 9.872 4.849 -13.358 1.00 96.94 106 MET A N 1
ATOM 794 C CA . MET A 1 106 ? 10.395 5.354 -14.620 1.00 96.94 106 MET A CA 1
ATOM 795 C C . MET A 1 106 ? 10.956 4.191 -15.422 1.00 96.94 106 MET A C 1
ATOM 797 O O . MET A 1 106 ? 11.729 3.391 -14.902 1.00 96.94 106 MET A O 1
ATOM 801 N N . LEU A 1 107 ? 10.621 4.137 -16.704 1.00 97.25 107 LEU A N 1
ATOM 802 C CA . LEU A 1 107 ? 11.257 3.266 -17.676 1.00 97.25 107 LEU A CA 1
ATOM 803 C C . LEU A 1 107 ? 12.187 4.094 -18.558 1.00 97.25 107 LEU A C 1
ATOM 805 O O . LEU A 1 107 ? 11.732 4.933 -19.338 1.00 97.25 107 LEU A O 1
ATOM 809 N N . ARG A 1 108 ? 13.488 3.828 -18.466 1.00 96.94 108 ARG A N 1
ATOM 810 C CA . ARG A 1 108 ? 14.496 4.369 -19.376 1.00 96.94 108 ARG A CA 1
ATOM 811 C C . ARG A 1 108 ? 14.827 3.323 -20.430 1.00 96.94 108 ARG A C 1
ATOM 813 O O . ARG A 1 108 ? 15.444 2.300 -20.131 1.00 96.94 108 ARG A O 1
ATOM 820 N N . ARG A 1 109 ? 14.417 3.575 -21.671 1.00 95.75 109 ARG A N 1
ATOM 821 C CA . ARG A 1 109 ? 14.732 2.710 -22.818 1.00 95.75 109 ARG A CA 1
ATOM 822 C C . ARG A 1 109 ? 16.224 2.772 -23.133 1.00 95.75 109 ARG A C 1
ATOM 824 O O . ARG A 1 109 ? 16.896 3.752 -22.806 1.00 95.75 109 ARG A O 1
ATOM 831 N N . ARG A 1 110 ? 16.742 1.767 -23.845 1.00 94.19 110 ARG A N 1
ATOM 832 C CA . ARG A 1 110 ? 18.147 1.747 -24.298 1.00 94.19 110 ARG A CA 1
ATOM 833 C C . ARG A 1 110 ? 18.533 2.982 -25.126 1.00 94.19 110 ARG A C 1
ATOM 835 O O . ARG A 1 110 ? 19.677 3.415 -25.058 1.00 94.19 110 ARG A O 1
ATOM 842 N N . SER A 1 111 ? 17.586 3.570 -25.861 1.00 92.19 111 SER A N 1
ATOM 843 C CA . SER A 1 111 ? 17.787 4.820 -26.612 1.00 92.19 111 SER A CA 1
ATOM 844 C C . SER A 1 111 ? 18.021 6.054 -25.730 1.00 92.19 111 SER A C 1
ATOM 846 O O . SER A 1 111 ? 18.388 7.101 -26.251 1.00 92.19 111 SER A O 1
ATOM 848 N N . GLY A 1 112 ? 17.789 5.952 -24.418 1.00 92.38 112 GLY A N 1
ATOM 849 C CA . GLY A 1 112 ? 17.809 7.071 -23.476 1.00 92.38 112 GLY A CA 1
ATOM 850 C C . GLY A 1 112 ? 16.443 7.724 -23.260 1.00 92.38 112 GLY A C 1
ATOM 851 O O . GLY A 1 112 ? 16.319 8.558 -22.373 1.00 92.38 112 GLY A O 1
ATOM 852 N N . ASN A 1 113 ? 15.408 7.332 -24.012 1.00 92.94 113 ASN A N 1
ATOM 853 C CA . ASN A 1 113 ? 14.061 7.871 -23.822 1.00 92.94 113 ASN A CA 1
ATOM 854 C C . ASN A 1 113 ? 13.465 7.409 -22.490 1.00 92.94 113 ASN A C 1
ATOM 856 O O . ASN A 1 113 ? 13.372 6.206 -22.230 1.00 92.94 113 ASN A O 1
ATOM 860 N N . GLU A 1 114 ? 12.994 8.368 -21.701 1.00 94.75 114 GLU A N 1
ATOM 861 C CA . GLU A 1 114 ? 12.383 8.134 -20.396 1.00 94.75 114 GLU A CA 1
ATOM 862 C C . GLU A 1 114 ? 10.862 8.280 -20.461 1.00 94.75 114 GLU A C 1
ATOM 864 O O . GLU A 1 114 ? 10.300 9.101 -21.194 1.00 94.75 114 GLU A O 1
ATOM 869 N N . SER A 1 115 ? 10.172 7.444 -19.698 1.00 94.69 115 SER A N 1
ATOM 870 C CA . SER A 1 115 ? 8.726 7.512 -19.511 1.00 94.69 115 SER A CA 1
ATOM 871 C C . SER A 1 115 ? 8.414 7.219 -18.054 1.00 94.69 115 SER A C 1
ATOM 873 O O . SER A 1 115 ? 8.967 6.281 -17.484 1.00 94.69 115 SER A O 1
ATOM 875 N N . PHE A 1 116 ? 7.557 8.035 -17.454 1.00 96.00 116 PHE A N 1
ATOM 876 C CA . PHE A 1 116 ? 7.157 7.905 -16.057 1.00 96.00 116 PHE A CA 1
ATOM 877 C C . PHE A 1 116 ? 5.759 7.312 -15.975 1.00 96.00 116 PHE A C 1
ATOM 879 O O . PHE A 1 116 ? 4.939 7.549 -16.864 1.00 96.00 116 PHE A O 1
ATOM 886 N N . THR A 1 117 ? 5.492 6.569 -14.908 1.00 96.88 117 THR A N 1
ATOM 887 C CA . THR A 1 117 ? 4.120 6.258 -14.516 1.00 96.88 117 THR A CA 1
ATOM 888 C C . THR A 1 117 ? 3.451 7.494 -13.940 1.00 96.88 117 THR A C 1
ATOM 890 O O . THR A 1 117 ? 4.120 8.433 -13.495 1.00 96.88 117 THR A O 1
ATOM 893 N N . GLU A 1 118 ? 2.126 7.466 -13.877 1.00 94.38 118 GLU A N 1
ATOM 894 C CA . GLU A 1 118 ? 1.398 8.340 -12.963 1.00 94.38 118 GLU A CA 1
ATOM 895 C C . GLU A 1 118 ? 1.926 8.183 -11.527 1.00 94.38 118 GLU A C 1
ATOM 897 O O . GLU A 1 118 ? 2.388 7.109 -11.116 1.00 94.38 118 GLU A O 1
ATOM 902 N N . GLU A 1 119 ? 1.906 9.286 -10.782 1.00 95.31 119 GLU A N 1
ATOM 903 C CA . GLU A 1 119 ? 2.300 9.301 -9.380 1.00 95.31 119 GLU A CA 1
ATOM 904 C C . GLU A 1 119 ? 1.113 8.937 -8.506 1.00 95.31 119 GLU A C 1
ATOM 906 O O . GLU A 1 119 ? 0.056 9.558 -8.590 1.00 95.31 119 GLU A O 1
ATOM 911 N N . ILE A 1 120 ? 1.322 7.984 -7.606 1.00 96.38 120 ILE A N 1
ATOM 912 C CA . ILE A 1 120 ? 0.336 7.627 -6.596 1.00 96.38 120 ILE A CA 1
ATOM 913 C C . ILE A 1 120 ? 0.825 8.036 -5.208 1.00 96.38 120 ILE A C 1
ATOM 915 O O . ILE A 1 120 ? 2.021 8.156 -4.928 1.00 96.38 120 ILE A O 1
ATOM 919 N N . LYS A 1 121 ? -0.143 8.264 -4.327 1.00 96.94 121 LYS A N 1
ATOM 920 C CA . LYS A 1 121 ? 0.039 8.522 -2.897 1.00 96.94 121 LYS A CA 1
ATOM 921 C C . LYS A 1 121 ? -0.447 7.301 -2.136 1.00 96.94 121 LYS A C 1
ATOM 923 O O . LYS A 1 121 ? -1.603 6.924 -2.319 1.00 96.94 121 LYS A O 1
ATOM 928 N N . LEU A 1 122 ? 0.397 6.721 -1.288 1.00 96.75 122 LEU A N 1
ATOM 929 C CA .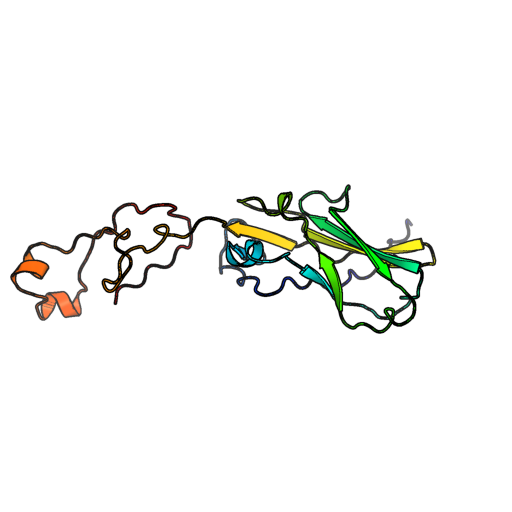 LEU A 1 122 ? 0.038 5.553 -0.482 1.00 96.75 122 LEU A CA 1
ATOM 930 C C . LEU A 1 122 ? 0.014 5.912 1.000 1.00 96.75 122 LEU A C 1
ATOM 932 O O . LEU A 1 122 ? 0.897 6.617 1.492 1.00 96.75 122 LEU A O 1
ATOM 936 N N . ARG A 1 123 ? -0.975 5.385 1.719 1.00 95.62 123 ARG A N 1
ATOM 937 C CA . ARG A 1 123 ? -0.990 5.386 3.183 1.00 95.62 123 ARG A CA 1
ATOM 938 C C . ARG A 1 123 ? -0.270 4.145 3.700 1.00 95.62 123 ARG A C 1
ATOM 940 O O . ARG A 1 123 ? -0.550 3.041 3.253 1.00 95.62 123 ARG A O 1
ATOM 947 N N . VAL A 1 124 ? 0.630 4.315 4.658 1.00 95.44 124 VAL A N 1
ATOM 948 C CA . VAL A 1 124 ? 1.404 3.237 5.279 1.00 95.44 124 VAL A CA 1
ATOM 949 C C . VAL A 1 124 ? 1.006 3.114 6.748 1.00 95.44 124 VAL A C 1
ATOM 951 O O . VAL A 1 124 ? 1.263 4.016 7.551 1.00 95.44 124 VAL A O 1
ATOM 954 N N . SER A 1 125 ? 0.388 1.987 7.111 1.00 93.06 125 SER A N 1
ATOM 955 C CA . SER A 1 125 ? -0.032 1.684 8.487 1.00 93.06 125 SER A CA 1
ATOM 956 C C . SER A 1 125 ? 0.628 0.405 9.006 1.00 93.06 125 SER A C 1
ATOM 958 O O . SER A 1 125 ? 0.226 -0.710 8.678 1.00 93.06 125 SER A O 1
ATOM 960 N N . LEU A 1 126 ? 1.665 0.555 9.833 1.00 93.38 126 LEU A N 1
ATOM 961 C CA . LEU A 1 126 ? 2.460 -0.574 10.347 1.00 93.38 126 LEU A CA 1
ATOM 962 C C . LEU A 1 126 ? 2.071 -1.000 11.768 1.00 93.38 126 LEU A C 1
ATOM 964 O O . LEU A 1 126 ? 2.753 -1.808 12.389 1.00 93.38 126 LEU A O 1
ATOM 968 N N . THR A 1 127 ? 0.982 -0.455 12.300 1.00 91.50 127 THR A N 1
ATOM 969 C CA . THR A 1 127 ? 0.476 -0.786 13.633 1.00 91.50 127 THR A CA 1
ATOM 970 C C . THR A 1 127 ? -0.868 -1.484 13.517 1.00 91.50 127 THR A C 1
ATOM 972 O O . THR A 1 127 ? -1.742 -1.009 12.796 1.00 91.50 127 THR A O 1
ATOM 975 N N . ARG A 1 128 ? -1.052 -2.589 14.244 1.00 89.00 128 ARG A N 1
ATOM 976 C CA . ARG A 1 128 ? -2.341 -3.288 14.318 1.00 89.00 128 ARG A CA 1
ATOM 977 C C . ARG A 1 128 ? -3.319 -2.475 15.183 1.00 89.00 128 ARG A C 1
ATOM 979 O O . ARG A 1 128 ? -2.939 -2.154 16.317 1.00 89.00 128 ARG A O 1
ATOM 986 N N . PRO A 1 129 ? -4.536 -2.149 14.702 1.00 87.94 129 PRO A N 1
ATOM 987 C CA . PRO A 1 129 ? -5.588 -1.589 15.548 1.00 87.94 129 PRO A CA 1
ATOM 988 C C . PRO A 1 129 ? -5.882 -2.545 16.708 1.00 87.94 129 PRO A C 1
ATOM 990 O O . PRO A 1 129 ? -6.035 -3.742 16.495 1.00 87.94 129 PRO A O 1
ATOM 993 N N . GLY A 1 130 ? -5.883 -2.040 17.939 1.00 88.50 130 GLY A N 1
ATOM 994 C CA . GLY A 1 130 ? -6.049 -2.853 19.151 1.00 88.50 130 GLY A CA 1
ATOM 995 C C . GLY A 1 130 ? -4.770 -3.551 19.629 1.00 88.50 130 GLY A C 1
ATOM 996 O O . GLY A 1 130 ? -4.663 -3.853 20.815 1.00 88.50 130 GLY A O 1
ATOM 997 N N . GLY A 1 131 ? -3.760 -3.704 18.767 1.00 89.62 131 GLY A N 1
ATOM 998 C CA . GLY A 1 131 ? -2.503 -4.392 19.067 1.00 89.62 131 GLY A CA 1
ATOM 999 C C . GLY A 1 131 ? -2.481 -5.840 18.575 1.00 89.62 131 GLY A C 1
ATOM 1000 O O . GLY A 1 131 ? -3.107 -6.185 17.576 1.00 89.62 131 GLY A O 1
ATOM 1001 N N . GLU A 1 132 ? -1.672 -6.674 19.225 1.00 87.88 132 GLU A N 1
ATOM 1002 C CA . GLU A 1 132 ? -1.728 -8.124 19.024 1.00 87.88 132 GLU A CA 1
ATOM 1003 C C . GLU A 1 132 ? -2.838 -8.712 19.890 1.00 87.88 132 GLU A C 1
ATOM 1005 O O . GLU A 1 132 ? -2.870 -8.458 21.098 1.00 87.88 132 GLU A O 1
ATOM 1010 N N . ASP A 1 133 ? -3.693 -9.534 19.287 1.00 86.50 133 ASP A N 1
ATOM 1011 C CA . ASP A 1 133 ? -4.665 -10.319 20.034 1.00 86.50 133 ASP A CA 1
ATOM 1012 C C . ASP A 1 133 ? -3.959 -11.527 20.653 1.00 86.50 133 ASP A C 1
ATOM 1014 O O . ASP A 1 133 ? -3.533 -12.452 19.958 1.00 86.50 133 ASP A O 1
ATOM 1018 N N . LYS A 1 134 ? -3.727 -11.455 21.962 1.00 85.94 134 LYS A N 1
ATOM 1019 C CA . LYS A 1 134 ? -2.986 -12.473 22.720 1.00 85.94 134 LYS A CA 1
ATOM 1020 C C . LYS A 1 134 ? -3.904 -13.459 23.427 1.00 85.94 134 LYS A C 1
ATOM 1022 O O . LYS A 1 134 ? -3.407 -14.426 24.002 1.00 85.94 134 LYS A O 1
ATOM 1027 N N . ASP A 1 135 ? -5.203 -13.189 23.431 1.00 84.81 135 ASP A N 1
ATOM 1028 C CA . ASP A 1 135 ? -6.187 -14.035 24.083 1.00 84.81 135 ASP A CA 1
ATOM 1029 C C . ASP A 1 135 ? -6.828 -14.987 23.062 1.00 84.81 135 ASP A C 1
ATOM 1031 O O . ASP A 1 135 ? -6.886 -14.720 21.867 1.00 84.81 135 ASP A O 1
ATOM 1035 N N . SER A 1 136 ? -7.289 -16.132 23.550 1.00 86.06 136 SER A N 1
ATOM 1036 C CA . SER A 1 136 ? -8.098 -17.086 22.787 1.00 86.06 136 SER A CA 1
ATOM 1037 C C . SER A 1 136 ? -9.602 -16.823 22.913 1.00 86.06 136 SER A C 1
ATOM 1039 O O . SER A 1 136 ? -10.399 -17.481 22.241 1.00 86.06 136 SER A O 1
ATOM 1041 N N . LEU A 1 137 ? -10.001 -15.901 23.796 1.00 87.44 137 LEU A N 1
ATOM 1042 C CA . LEU A 1 137 ? -11.391 -15.502 23.966 1.00 87.44 137 LEU A CA 1
ATOM 1043 C C . LEU A 1 137 ? -11.947 -14.841 22.693 1.00 87.44 137 LEU A C 1
ATOM 1045 O O . LEU A 1 137 ? -11.217 -14.150 21.985 1.00 87.44 137 LEU A O 1
ATOM 1049 N N . PRO A 1 138 ? -13.250 -15.009 22.401 1.00 84.38 138 PRO A N 1
ATOM 1050 C CA . PRO A 1 138 ? -13.879 -14.326 21.280 1.00 84.38 138 PRO A CA 1
ATOM 1051 C C . PRO A 1 138 ? -13.733 -12.802 21.365 1.00 84.38 138 PRO A C 1
ATOM 1053 O O . PRO A 1 138 ? -14.032 -12.189 22.392 1.00 84.38 138 PRO A O 1
ATOM 1056 N N . GLY A 1 139 ? -13.344 -12.198 20.242 1.00 83.56 139 GLY A N 1
ATOM 1057 C CA . GLY A 1 139 ? -13.168 -10.755 20.109 1.00 83.56 139 GLY A CA 1
ATOM 1058 C C . GLY A 1 139 ? -11.841 -10.239 20.671 1.00 83.56 139 GLY A C 1
ATOM 1059 O O . GLY A 1 139 ? -11.173 -10.884 21.472 1.00 83.56 139 GLY A O 1
ATOM 1060 N N . HIS A 1 140 ? -11.473 -9.026 20.259 1.00 86.88 140 HIS A N 1
ATOM 1061 C CA . HIS A 1 140 ? -10.195 -8.432 20.635 1.00 86.88 140 HIS A CA 1
ATOM 1062 C C . HIS A 1 140 ? -10.288 -7.768 22.017 1.00 86.88 140 HIS A C 1
ATOM 1064 O O . HIS A 1 140 ? -10.900 -6.708 22.162 1.00 86.88 140 HIS A O 1
ATOM 1070 N N . GLN A 1 141 ? -9.610 -8.321 23.027 1.00 83.56 141 GLN A N 1
ATOM 1071 C CA . GLN A 1 141 ? -9.717 -7.853 24.425 1.00 83.56 141 GLN A CA 1
ATOM 1072 C C . GLN A 1 141 ? -9.212 -6.412 24.646 1.00 83.56 141 GLN A C 1
ATOM 1074 O O . GLN A 1 141 ? -9.593 -5.737 25.598 1.00 83.56 141 GLN A O 1
ATOM 1079 N N . GLY A 1 142 ? -8.374 -5.907 23.736 1.00 83.06 142 GLY A N 1
ATOM 1080 C CA . GLY A 1 142 ? -7.966 -4.496 23.690 1.00 83.06 142 GLY A CA 1
ATOM 1081 C C . GLY A 1 142 ? -9.064 -3.497 23.279 1.00 83.06 142 GLY A C 1
ATOM 1082 O O . GLY A 1 142 ? -8.857 -2.292 23.427 1.00 83.06 142 GLY A O 1
ATOM 1083 N N . LEU A 1 143 ? -10.217 -3.955 22.773 1.00 87.00 143 LEU A N 1
ATOM 1084 C CA . LEU A 1 143 ? -11.359 -3.098 22.454 1.00 87.00 143 LEU A CA 1
ATOM 1085 C C . LEU A 1 143 ? -12.254 -2.943 23.691 1.00 87.00 143 LEU A C 1
ATOM 1087 O O . LEU A 1 143 ? -13.168 -3.729 23.931 1.00 87.00 143 LEU A O 1
ATOM 1091 N N . ALA A 1 144 ? -12.006 -1.900 24.480 1.00 85.00 144 ALA A N 1
ATOM 1092 C CA . ALA A 1 144 ? -12.825 -1.594 25.645 1.00 85.00 144 ALA A CA 1
ATOM 1093 C C . ALA A 1 144 ? -14.109 -0.852 25.237 1.00 85.00 144 A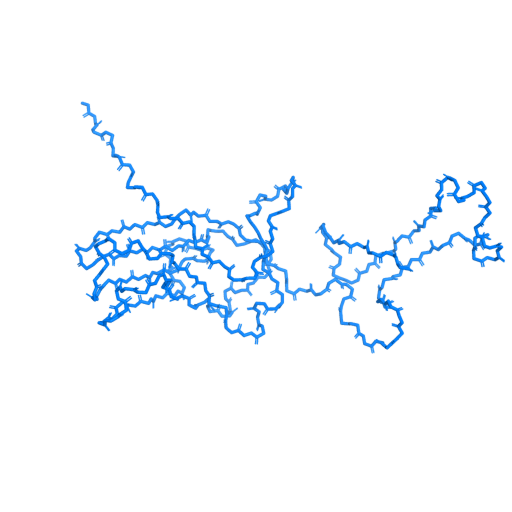LA A C 1
ATOM 1095 O O . ALA A 1 144 ? -14.063 0.258 24.704 1.00 85.00 144 ALA A O 1
ATOM 1096 N N . TYR A 1 145 ? -15.269 -1.427 25.549 1.00 88.50 145 TYR A N 1
ATOM 1097 C CA . TYR A 1 145 ? -16.568 -0.784 25.360 1.00 88.50 145 TYR A CA 1
ATOM 1098 C C . TYR A 1 145 ? -17.421 -0.863 26.627 1.00 88.50 145 TYR A C 1
ATOM 1100 O O . TYR A 1 145 ? -17.194 -1.686 27.512 1.00 88.50 145 TYR A O 1
ATOM 1108 N N . GLN A 1 146 ? -18.390 0.040 26.739 1.00 91.19 146 GLN A N 1
ATOM 1109 C CA . GLN A 1 146 ? -19.328 0.094 27.854 1.00 91.19 146 GLN A CA 1
ATOM 1110 C C . GLN A 1 146 ? -20.751 0.027 27.327 1.00 91.19 146 GLN A C 1
ATOM 1112 O O . GLN A 1 146 ? -21.199 0.903 26.584 1.00 91.19 146 GLN A O 1
ATOM 1117 N N . VAL A 1 147 ? -21.446 -1.023 27.747 1.00 91.75 147 VAL A N 1
ATOM 1118 C CA . VAL A 1 147 ? -22.878 -1.210 27.531 1.00 91.75 147 VAL A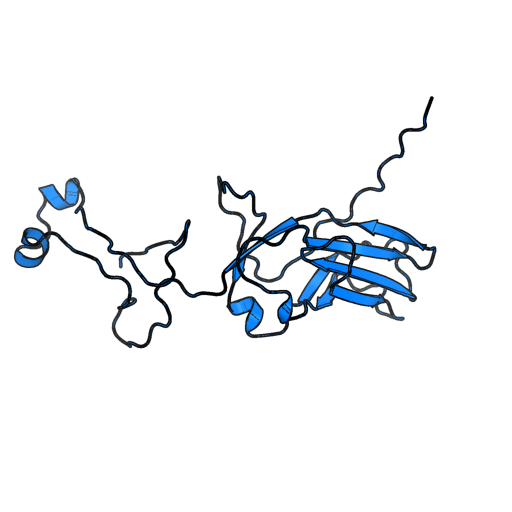 CA 1
ATOM 1119 C C . VAL A 1 147 ? -23.633 -0.564 28.702 1.00 91.75 147 VAL A C 1
ATOM 1121 O O . VAL A 1 147 ? -23.144 -0.634 29.835 1.00 91.75 147 VAL A O 1
ATOM 1124 N N . PRO A 1 148 ? -24.797 0.074 28.473 1.00 93.19 148 PRO A N 1
ATOM 1125 C CA . PRO A 1 148 ? -25.619 0.618 29.550 1.00 93.19 148 PRO A CA 1
ATOM 1126 C C . PRO A 1 148 ? -25.898 -0.423 30.655 1.00 93.19 148 PRO A C 1
ATOM 1128 O O . PRO A 1 148 ? -26.241 -1.564 30.330 1.00 93.19 148 PRO A O 1
ATOM 1131 N N . PRO A 1 149 ? -25.764 -0.076 31.953 1.00 92.88 149 PRO A N 1
ATOM 1132 C CA . PRO A 1 149 ? -25.912 -1.046 33.043 1.00 92.88 149 PRO A CA 1
ATOM 1133 C C . PRO A 1 149 ? -27.270 -1.753 33.072 1.00 92.88 149 PRO A C 1
ATOM 1135 O O . PRO A 1 149 ? -27.349 -2.924 33.429 1.00 92.88 149 PRO A O 1
ATOM 1138 N N . ASP A 1 150 ? -28.342 -1.061 32.688 1.00 92.44 150 ASP A N 1
ATOM 1139 C CA . ASP A 1 150 ? -29.686 -1.626 32.590 1.00 92.44 150 ASP A CA 1
ATOM 1140 C C . ASP A 1 150 ? -29.771 -2.715 31.515 1.00 92.44 150 ASP A C 1
ATOM 1142 O O . ASP A 1 150 ? -30.372 -3.755 31.770 1.00 92.44 150 ASP A O 1
ATOM 1146 N N . VAL A 1 151 ? -29.104 -2.524 30.373 1.00 92.81 151 VAL A N 1
ATOM 1147 C CA . VAL A 1 151 ? -29.016 -3.526 29.301 1.00 92.81 151 VAL A CA 1
ATOM 1148 C C . VAL A 1 151 ? -28.190 -4.734 29.744 1.00 92.81 151 VAL A C 1
ATOM 1150 O O . VAL A 1 151 ? -28.573 -5.867 29.471 1.00 92.81 151 VAL A O 1
ATOM 1153 N N . VAL A 1 152 ? -27.094 -4.524 30.482 1.00 91.44 152 VAL A N 1
ATOM 1154 C CA . VAL A 1 152 ? -26.285 -5.629 31.034 1.00 91.44 152 VAL A CA 1
ATOM 1155 C C . VAL A 1 152 ? -27.086 -6.452 32.050 1.00 91.44 152 VAL A C 1
ATOM 1157 O O . VAL A 1 152 ? -26.988 -7.675 32.068 1.00 91.44 152 VAL A O 1
ATOM 1160 N N . LEU A 1 153 ? -27.887 -5.793 32.892 1.00 93.00 153 LEU A N 1
ATOM 1161 C CA . LEU A 1 153 ? -28.638 -6.444 33.970 1.00 93.00 153 LEU A CA 1
ATOM 1162 C C . LEU A 1 153 ? -29.951 -7.086 33.509 1.00 93.00 153 LEU A C 1
ATOM 1164 O O . LEU A 1 153 ? -30.361 -8.098 34.073 1.00 93.00 153 LEU A O 1
ATOM 1168 N N . ARG A 1 154 ? -30.654 -6.470 32.554 1.00 93.56 154 ARG A N 1
ATOM 1169 C CA . ARG A 1 154 ? -32.029 -6.843 32.168 1.00 93.56 154 ARG A CA 1
ATOM 1170 C C . ARG A 1 154 ? -32.146 -7.327 30.725 1.00 93.56 154 ARG A C 1
ATOM 1172 O O . ARG A 1 154 ? -33.232 -7.738 30.321 1.00 93.56 154 ARG A O 1
ATOM 1179 N N . GLY A 1 155 ? -31.054 -7.297 29.965 1.00 91.44 155 GLY A N 1
ATOM 1180 C CA . GLY A 1 155 ? -31.074 -7.520 28.526 1.00 91.44 155 GLY A CA 1
ATOM 1181 C C . GLY A 1 155 ? -31.677 -6.339 27.762 1.00 91.44 155 GLY A C 1
ATOM 1182 O O . GLY A 1 155 ? -32.014 -5.300 28.330 1.00 91.44 155 GLY A O 1
ATOM 1183 N N . VAL A 1 156 ? -31.807 -6.509 26.448 1.00 93.44 156 VAL A N 1
ATOM 1184 C CA . VAL A 1 156 ? -32.417 -5.517 25.553 1.00 93.44 156 VAL A CA 1
ATOM 1185 C C . VAL A 1 156 ? -33.925 -5.751 25.506 1.00 93.44 156 VAL A C 1
ATOM 1187 O O . VAL A 1 156 ? -34.372 -6.824 25.099 1.00 93.44 156 VAL A O 1
ATOM 1190 N N . ASN A 1 157 ? -34.720 -4.759 25.911 1.00 93.12 157 ASN A N 1
ATOM 1191 C CA . ASN A 1 157 ? -36.179 -4.830 25.791 1.00 93.12 157 ASN A CA 1
ATOM 1192 C C . ASN A 1 157 ? -36.665 -4.425 24.382 1.00 93.12 157 ASN A C 1
ATOM 1194 O O . ASN A 1 157 ? -35.889 -3.953 23.552 1.00 93.12 157 ASN A O 1
ATOM 1198 N N . GLN A 1 158 ? -37.962 -4.594 24.104 1.00 94.81 158 GLN A N 1
ATOM 1199 C CA . GLN A 1 158 ? -38.535 -4.305 22.782 1.00 94.81 158 GLN A CA 1
ATOM 1200 C C . GLN A 1 158 ? -38.326 -2.847 22.338 1.00 94.81 158 GLN A C 1
ATOM 1202 O O . GLN A 1 158 ? -37.990 -2.605 21.181 1.00 94.81 158 GLN A O 1
ATOM 1207 N N . GLU A 1 159 ? -38.497 -1.878 23.238 1.00 92.88 159 GLU A N 1
ATOM 1208 C CA . GLU A 1 159 ? -38.313 -0.456 22.921 1.00 92.88 159 GLU A CA 1
ATOM 1209 C C . GLU A 1 159 ? -36.850 -0.149 22.573 1.00 92.88 159 GLU A C 1
ATOM 1211 O O . GLU A 1 159 ? -36.568 0.524 21.582 1.00 92.88 159 GLU A O 1
ATOM 1216 N N . GLN A 1 160 ? -35.907 -0.700 23.339 1.00 92.56 160 GLN A N 1
ATOM 1217 C CA . GLN A 1 160 ? -34.468 -0.557 23.107 1.00 92.56 160 GLN A CA 1
ATOM 1218 C C . GLN A 1 160 ? -34.012 -1.267 21.830 1.00 92.56 160 GLN A C 1
ATOM 1220 O O . GLN A 1 160 ? -33.152 -0.748 21.125 1.00 92.56 160 GLN A O 1
ATOM 1225 N N . ALA A 1 161 ? -34.590 -2.424 21.504 1.00 91.50 161 ALA A N 1
ATOM 1226 C CA . ALA A 1 161 ? -34.293 -3.134 20.264 1.00 91.50 161 ALA A CA 1
ATOM 1227 C C . ALA A 1 161 ? -34.718 -2.317 19.034 1.00 91.50 161 ALA A C 1
ATOM 1229 O O . ALA A 1 161 ? -33.990 -2.272 18.047 1.00 91.50 161 ALA A O 1
ATOM 1230 N N . LEU A 1 162 ? -35.866 -1.632 19.114 1.00 94.19 162 LEU A N 1
ATOM 1231 C CA . LEU A 1 162 ? -36.354 -0.751 18.050 1.00 94.19 162 LEU A CA 1
ATOM 1232 C C . LEU A 1 162 ? -35.544 0.550 17.945 1.00 94.19 162 LEU A C 1
ATOM 1234 O O . LEU A 1 162 ? -35.327 1.045 16.842 1.00 94.19 162 LEU A O 1
ATOM 1238 N N . ALA A 1 163 ? -35.100 1.109 19.073 1.00 93.12 163 ALA A N 1
ATOM 1239 C CA . ALA A 1 163 ? -34.347 2.364 19.109 1.00 93.12 163 ALA A CA 1
ATOM 1240 C C . ALA A 1 163 ? -32.830 2.198 18.880 1.00 93.12 163 ALA A C 1
ATOM 1242 O O . ALA A 1 163 ? -32.149 3.165 18.535 1.00 93.12 163 ALA A O 1
ATOM 1243 N N . GLY A 1 164 ? -32.299 0.992 19.088 1.00 91.25 164 GLY A N 1
ATOM 1244 C CA . GLY A 1 164 ? -30.868 0.713 19.158 1.00 91.25 164 GLY A CA 1
ATOM 1245 C C . GLY A 1 164 ? -30.270 1.008 20.541 1.00 91.25 164 GLY A C 1
ATOM 1246 O O . GLY A 1 164 ? -30.672 1.934 21.250 1.00 91.25 164 GLY A O 1
ATOM 1247 N N . VAL A 1 165 ? -29.261 0.222 20.928 1.00 90.75 165 VAL A N 1
ATOM 1248 C CA . VAL A 1 165 ? -28.532 0.408 22.190 1.00 90.75 165 VAL A CA 1
ATOM 1249 C C . VAL A 1 165 ? -27.323 1.304 21.957 1.00 90.75 165 VAL A C 1
ATOM 1251 O O . VAL A 1 165 ? -26.436 0.993 21.164 1.00 90.75 165 VAL A O 1
ATOM 1254 N N . LYS A 1 166 ? -27.257 2.416 22.690 1.00 91.31 166 LYS A N 1
ATOM 1255 C CA . LYS A 1 166 ? -26.088 3.299 22.680 1.00 91.31 166 LYS A CA 1
ATOM 1256 C C . LYS A 1 166 ? -25.009 2.722 23.584 1.00 91.31 166 LYS A C 1
ATOM 1258 O O . LYS A 1 166 ? -25.175 2.701 24.800 1.00 91.31 166 LYS A O 1
ATOM 1263 N N . ILE A 1 167 ? -23.900 2.303 22.990 1.00 91.69 167 ILE A N 1
ATOM 1264 C CA . ILE A 1 167 ? -22.700 1.898 23.723 1.00 91.69 167 ILE A CA 1
ATOM 1265 C C . ILE A 1 167 ? -21.619 2.970 23.607 1.00 91.69 167 ILE A C 1
ATOM 1267 O O . ILE A 1 167 ? -21.607 3.765 22.666 1.00 91.69 167 ILE A O 1
ATOM 1271 N N . ILE A 1 168 ? -20.695 2.983 24.562 1.00 92.25 168 ILE A N 1
ATOM 1272 C CA . ILE A 1 168 ? -19.515 3.847 24.516 1.00 92.25 168 ILE A CA 1
ATOM 1273 C C . ILE A 1 168 ? -18.323 2.987 24.124 1.00 92.25 168 ILE A C 1
ATOM 1275 O O . ILE A 1 168 ? -17.940 2.098 24.881 1.00 92.25 168 ILE A O 1
ATOM 1279 N N . ILE A 1 169 ? -17.703 3.285 22.987 1.00 91.25 169 ILE A N 1
ATOM 1280 C CA . ILE A 1 169 ? -16.383 2.749 22.657 1.00 91.25 169 ILE A CA 1
ATOM 1281 C C . ILE A 1 169 ? -15.333 3.634 23.330 1.00 91.25 169 ILE A C 1
ATOM 1283 O O . ILE A 1 169 ? -15.320 4.853 23.143 1.00 91.25 169 ILE A O 1
ATOM 1287 N N . ARG A 1 170 ? -14.479 3.040 24.164 1.00 91.25 170 ARG A N 1
ATOM 1288 C CA . ARG A 1 170 ? -13.351 3.736 24.791 1.00 91.25 170 ARG A CA 1
ATOM 1289 C C . ARG A 1 170 ? -12.149 3.709 23.856 1.00 91.25 170 ARG A C 1
ATOM 1291 O O . ARG A 1 170 ? -12.107 2.930 22.915 1.00 91.25 170 ARG A O 1
ATOM 1298 N N . TYR A 1 171 ? -11.172 4.566 24.131 1.00 91.06 171 TYR A N 1
ATOM 1299 C CA . TYR A 1 171 ? -9.901 4.560 23.413 1.00 91.06 171 TYR A CA 1
ATOM 1300 C C . TYR A 1 171 ? -9.278 3.154 23.392 1.00 91.06 171 TYR A C 1
ATOM 1302 O O . TYR A 1 171 ? -9.238 2.487 24.428 1.00 91.06 171 TYR A O 1
ATOM 1310 N N . TRP A 1 172 ? -8.755 2.745 22.234 1.00 90.69 172 TRP A N 1
ATOM 1311 C CA . TRP A 1 172 ? -7.982 1.515 22.061 1.00 90.69 172 TRP A CA 1
ATOM 1312 C C . TRP A 1 172 ? -6.585 1.818 21.511 1.00 90.69 172 TRP A C 1
ATOM 1314 O O . TRP A 1 172 ? -6.318 2.877 20.937 1.00 90.69 172 TRP A O 1
ATOM 1324 N N . LEU A 1 173 ? -5.665 0.875 21.707 1.00 91.88 173 LEU A N 1
ATOM 1325 C CA . LEU A 1 173 ? -4.285 1.005 21.252 1.00 91.88 173 LEU A CA 1
ATOM 1326 C C . LEU A 1 173 ? -4.217 1.138 19.721 1.00 91.88 173 LEU A C 1
ATOM 1328 O O . LEU A 1 173 ? -4.867 0.385 19.002 1.00 91.88 173 LEU A O 1
ATOM 1332 N N . ASN A 1 174 ? -3.381 2.058 19.230 1.00 91.38 174 ASN A N 1
ATOM 1333 C CA . ASN A 1 174 ? -3.187 2.339 17.801 1.00 91.38 174 ASN A CA 1
ATOM 1334 C C . ASN A 1 174 ? -4.455 2.787 17.053 1.00 91.38 174 ASN A C 1
ATOM 1336 O O . ASN A 1 174 ? -4.524 2.601 15.841 1.00 91.38 174 ASN A O 1
ATOM 1340 N N . MET A 1 175 ? -5.424 3.391 17.748 1.00 90.12 175 MET A N 1
ATOM 1341 C CA . MET A 1 175 ? -6.605 3.991 17.126 1.00 90.12 175 MET A CA 1
ATOM 1342 C C . MET A 1 175 ? -6.217 4.970 16.007 1.00 90.12 175 MET A C 1
ATOM 1344 O O . MET A 1 175 ? -5.419 5.892 16.214 1.00 90.12 175 MET A O 1
ATOM 1348 N N . ARG A 1 176 ? -6.800 4.787 14.820 1.00 86.62 176 ARG A N 1
ATOM 1349 C CA . ARG A 1 176 ? -6.599 5.645 13.647 1.00 86.62 176 ARG A CA 1
ATOM 1350 C C . ARG A 1 176 ? -7.925 6.013 12.988 1.00 86.62 176 ARG A C 1
ATOM 1352 O O . ARG A 1 176 ? -8.958 5.382 13.194 1.00 86.62 176 ARG A O 1
ATOM 1359 N N . ALA A 1 177 ? -7.887 7.083 12.193 1.00 84.94 177 ALA A N 1
ATOM 1360 C CA . ALA A 1 177 ? -8.991 7.400 11.299 1.00 84.94 177 ALA A CA 1
ATOM 1361 C C . ALA A 1 177 ? -9.258 6.205 10.374 1.00 84.94 177 ALA A C 1
ATOM 1363 O O . ALA A 1 177 ? -8.316 5.553 9.924 1.00 84.94 177 ALA A O 1
ATOM 1364 N N . TYR A 1 178 ? -10.538 5.965 10.095 1.00 85.44 178 TYR A N 1
ATOM 1365 C CA . TYR A 1 178 ? -11.030 4.875 9.251 1.00 85.44 178 TYR A CA 1
ATOM 1366 C C . TYR A 1 178 ? -10.865 3.450 9.809 1.00 85.44 178 TYR A C 1
ATOM 1368 O O . TYR A 1 178 ? -11.167 2.495 9.095 1.00 85.44 178 TYR A O 1
ATOM 1376 N N . ASP A 1 179 ? -10.458 3.282 11.073 1.00 86.94 179 ASP A N 1
ATOM 1377 C CA . ASP A 1 179 ? -10.567 1.985 11.749 1.00 86.94 179 ASP A CA 1
ATOM 1378 C C . ASP A 1 179 ? -12.032 1.506 11.734 1.00 86.94 179 ASP A C 1
ATOM 1380 O O . ASP A 1 179 ? -12.947 2.238 12.126 1.00 86.94 179 ASP A O 1
ATOM 1384 N N . LEU A 1 180 ? -12.256 0.262 11.301 1.00 87.00 180 LEU A N 1
ATOM 1385 C CA . LEU A 1 180 ? -13.575 -0.369 11.295 1.00 87.00 180 LEU A CA 1
ATOM 1386 C C . LEU A 1 180 ? -13.765 -1.206 12.562 1.00 87.00 180 LEU A C 1
ATOM 1388 O O . LEU A 1 180 ? -13.055 -2.186 12.785 1.00 87.00 180 LEU A O 1
ATOM 1392 N N . ILE A 1 181 ? -14.769 -0.855 13.363 1.00 87.62 181 ILE A N 1
ATOM 1393 C CA . ILE A 1 181 ? -15.187 -1.650 14.520 1.00 87.62 181 ILE A CA 1
ATOM 1394 C C . ILE A 1 181 ? -16.336 -2.556 14.099 1.00 87.62 181 ILE A C 1
ATOM 1396 O O . ILE A 1 181 ? -17.367 -2.078 13.629 1.00 87.62 181 ILE A O 1
ATOM 1400 N N . THR A 1 182 ? -16.175 -3.856 14.324 1.00 85.25 182 THR A N 1
ATOM 1401 C CA . THR A 1 182 ? -17.255 -4.835 14.177 1.00 85.25 182 THR A CA 1
ATOM 1402 C C . THR A 1 182 ? -17.634 -5.347 15.558 1.00 85.25 182 THR A C 1
ATOM 1404 O O . THR A 1 182 ? -16.780 -5.845 16.289 1.00 85.25 182 THR A O 1
ATOM 1407 N N . LEU A 1 183 ? -18.905 -5.197 15.921 1.00 76.38 183 LEU A N 1
ATOM 1408 C CA . LEU A 1 183 ? -19.480 -5.792 17.124 1.00 76.38 183 LEU A CA 1
ATOM 1409 C C . LEU A 1 183 ? -20.187 -7.074 16.684 1.00 76.38 183 LEU A C 1
ATOM 1411 O O . LEU A 1 183 ? -21.034 -7.012 15.793 1.00 76.38 183 LEU A O 1
ATOM 1415 N N . ALA A 1 184 ? -19.784 -8.207 17.256 1.00 64.56 184 ALA A N 1
ATOM 1416 C CA . ALA A 1 184 ? -20.340 -9.529 16.976 1.00 64.56 184 ALA A CA 1
ATOM 1417 C C . ALA A 1 184 ? -21.187 -10.016 18.155 1.00 64.56 184 ALA A C 1
ATOM 1419 O O . ALA A 1 184 ? -20.807 -9.701 19.308 1.00 64.56 184 ALA A O 1
#

Sequence (184 aa):
MPKDKTLNPLLPPIVVPLMEPAIDGDIEGAHGGIGLRHTEVPLVVYLINPKDGVTPGSVASLFWGNRNIPVASTPIREGEENLDLIPLTVPAHHIVPFLVYPVCAMLRRRSGNESFTEEIKLRVSLTRPGGEDKDSLPGHQGLAYQVPPDVVLRGVNQEQALAGVKIIIRYWLNMRAYDLITLA

Radius of gyration: 23.7 Å; chains: 1; bounding box: 58×47×65 Å

Foldseek 3Di:
DPPDPPADPAFAFKAFPPWAADDVPPPVQARTEDEQVCLVDFGKIWRQQPLVLQDQQKKKFKDKLDPVDTQWMDGQHVVRSPPRTDITTHDSVSLDAAKIPFTKMWIQHPVRDIHIHDGGMYGHYYADWQGDQPDPDPDRPQWDKAWPPCCVVPNQDPVCVVVDTDMDTDDGPPDDPPDDDDDD